Protein AF-A0A2E1HK16-F1 (afdb_monomer)

Radius of gyration: 41.13 Å; Cα contacts (8 Å, |Δi|>4): 509; chains: 1; bounding box: 98×56×124 Å

Foldseek 3Di:
DDDPVDDPVVVVVVVVVVVVVVVVVLVVVCVVVVDNQDDCVSPVVVVVVVVVVVVQVVVVVVLVVLVVLVVLLVVLLVVLVVVLVVLVVVLLVLLVVCLDPPDDQVVSQVVLLVSLVVNVVSQVRSDGPNDGLQEEEQPDDQWDWGFHDWDADPVRDIDTDTDTDGSQQSHQWYHNVPPQIRHQFAHQAQCLLQFWQKFWLDAADQDKDFQPDQFKKKWKWKDWQPDDIFIFIQGQVLLVVLPDPGRIDNDQSSLQSSVVSSCVVSVHPFWHWHQDPRRITMTIGSTDMDMGQMAIDDDPDDGCRNSSRHPDRPRPDDDRPGRDGNSRDRCNPDDSVRSVD

Sequence (341 aa):
MTSIITNTSAMTALQSLQSINNALDTTQARISTGYRVSEAQDNAAYWSIATTMRSDNNALSAVSDSLGIGAATVDAAYTGLNSAKDMLDTIKAKLTTATSDGVDKSKVQSEITALQGQLQTIAESASFSGQNWLSTGSSAALSKEIVSSIARDATGSLTVGSIAVDITNVRLFADDGAGTDTGILNKTIDLTKYSNTSGVAATVETSAVSFAAADDLVTFSVKIGGGAAKTVEITDQTLLDAGLTDTTIRSNADLAAVLTQALKDADITGIDVAIDASDNVVLSSTDTFSLGDAAASGTTGITAASIGLNTTATTTSAASAGAAAVDTIDITSASVTDIKN

Structure (mmCIF, N/CA/C/O backbone):
data_AF-A0A2E1HK16-F1
#
_entry.id   AF-A0A2E1HK16-F1
#
loop_
_atom_site.group_PDB
_atom_site.id
_atom_site.type_symbol
_atom_site.label_atom_id
_atom_site.label_alt_id
_atom_site.label_comp_id
_atom_site.label_asym_id
_atom_site.label_entity_id
_atom_site.label_seq_id
_atom_site.pdbx_PDB_ins_code
_atom_site.Cartn_x
_atom_site.Cartn_y
_atom_site.Cartn_z
_atom_site.occupancy
_atom_site.B_iso_or_equiv
_atom_site.auth_seq_id
_atom_site.auth_comp_id
_atom_site.auth_asym_id
_atom_site.auth_atom_id
_atom_site.pdbx_PDB_model_num
ATOM 1 N N . MET A 1 1 ? -63.477 3.994 72.308 1.00 51.88 1 MET A N 1
ATOM 2 C CA . MET A 1 1 ? -62.593 4.796 73.181 1.00 51.88 1 MET A CA 1
ATOM 3 C C . MET A 1 1 ? -61.928 5.865 72.332 1.00 51.88 1 MET A C 1
ATOM 5 O O . MET A 1 1 ? -61.073 5.539 71.524 1.00 51.88 1 MET A O 1
ATOM 9 N N . THR A 1 2 ? -62.369 7.113 72.457 1.00 58.78 2 THR A N 1
ATOM 10 C CA . THR A 1 2 ? -61.765 8.289 71.816 1.00 58.78 2 THR A CA 1
ATOM 11 C C . THR A 1 2 ? -60.871 8.975 72.845 1.00 58.78 2 THR A C 1
ATOM 13 O O . THR A 1 2 ? -61.375 9.536 73.815 1.00 58.78 2 THR A O 1
ATOM 16 N N . SER A 1 3 ? -59.552 8.873 72.679 1.00 59.88 3 SER A N 1
ATOM 17 C CA . SER A 1 3 ? -58.577 9.583 73.514 1.00 59.88 3 SER A CA 1
ATOM 18 C C . SER A 1 3 ? -58.278 10.945 72.885 1.00 59.88 3 SER A C 1
ATOM 20 O O . SER A 1 3 ? -57.917 11.006 71.715 1.00 59.88 3 SER A O 1
ATOM 22 N N . ILE A 1 4 ? -58.407 12.037 73.647 1.00 66.75 4 ILE A N 1
ATOM 23 C CA . ILE A 1 4 ? -58.025 13.397 73.205 1.00 66.75 4 ILE A CA 1
ATOM 24 C C . ILE A 1 4 ? -56.504 13.516 73.015 1.00 66.75 4 ILE A C 1
ATOM 26 O O . ILE A 1 4 ? -56.030 14.300 72.201 1.00 66.75 4 ILE A O 1
ATOM 30 N N . ILE A 1 5 ? -55.739 12.709 73.751 1.00 74.38 5 ILE A N 1
ATOM 31 C CA . ILE A 1 5 ? -54.275 12.781 73.822 1.00 74.38 5 ILE A CA 1
ATOM 32 C C . ILE A 1 5 ? -53.616 11.990 72.679 1.00 74.38 5 ILE A C 1
ATOM 34 O O . ILE A 1 5 ? -52.466 12.229 72.326 1.00 74.38 5 ILE A O 1
ATOM 38 N N . THR A 1 6 ? -54.339 11.041 72.078 1.00 76.44 6 THR A N 1
ATOM 39 C CA . THR A 1 6 ? -53.814 10.165 71.023 1.00 76.44 6 THR A CA 1
ATOM 40 C C . THR A 1 6 ? -54.833 10.064 69.897 1.00 76.44 6 THR A C 1
ATOM 42 O O . THR A 1 6 ? -55.753 9.247 69.935 1.00 76.44 6 THR A O 1
ATOM 45 N N . ASN A 1 7 ? -54.673 10.922 68.889 1.00 84.25 7 ASN A N 1
ATOM 46 C CA . ASN A 1 7 ? -55.547 10.954 67.723 1.00 84.25 7 ASN A CA 1
ATOM 47 C C . ASN A 1 7 ? -55.087 9.918 66.687 1.00 84.25 7 ASN A C 1
ATOM 49 O O . ASN A 1 7 ? -54.231 10.186 65.844 1.00 84.25 7 ASN A O 1
ATOM 53 N N . THR A 1 8 ? -55.657 8.719 66.763 1.00 84.69 8 THR A N 1
ATOM 54 C CA . THR A 1 8 ? -55.327 7.597 65.876 1.00 84.69 8 THR A CA 1
ATOM 55 C C . THR A 1 8 ? -55.620 7.899 64.408 1.00 84.69 8 THR A C 1
ATOM 57 O O . THR A 1 8 ? -54.789 7.588 63.561 1.00 84.69 8 THR A O 1
ATOM 60 N N . SER A 1 9 ? -56.726 8.584 64.104 1.00 85.56 9 SER A N 1
ATOM 61 C CA . SER A 1 9 ? -57.078 8.985 62.735 1.00 85.56 9 SER A CA 1
ATOM 62 C C . SER A 1 9 ? -56.045 9.938 62.126 1.00 85.56 9 SER A C 1
ATOM 64 O O . SER A 1 9 ? -55.660 9.779 60.969 1.00 85.56 9 SER A O 1
ATOM 66 N N . ALA A 1 10 ? -55.554 10.902 62.912 1.00 86.00 10 ALA A N 1
ATOM 67 C CA . ALA A 1 10 ? -54.505 11.822 62.475 1.00 86.00 10 ALA A CA 1
ATOM 68 C C . ALA A 1 10 ? -53.150 11.119 62.287 1.00 86.00 10 ALA A C 1
ATOM 70 O O . ALA A 1 10 ? -52.437 11.425 61.334 1.00 86.00 10 ALA A O 1
ATOM 71 N N . MET A 1 11 ? -52.807 10.144 63.136 1.00 89.62 11 MET A N 1
ATOM 72 C CA . MET A 1 11 ? -51.587 9.342 62.964 1.00 89.62 11 MET A CA 1
ATOM 73 C C . MET A 1 11 ? -51.637 8.480 61.695 1.00 89.62 11 MET A C 1
ATOM 75 O O . MET A 1 11 ? -50.655 8.425 60.959 1.00 89.62 11 MET A O 1
ATOM 79 N N . THR A 1 12 ? -52.781 7.863 61.382 1.00 90.31 12 THR A N 1
ATOM 80 C CA . THR A 1 12 ? -52.961 7.098 60.135 1.00 90.31 12 THR A CA 1
ATOM 81 C C . THR A 1 12 ? -52.878 7.992 58.895 1.00 90.31 12 THR A C 1
ATOM 83 O O . THR A 1 12 ? -52.263 7.613 57.894 1.00 90.31 12 THR A O 1
ATOM 86 N N . ALA A 1 13 ? -53.449 9.198 58.958 1.00 90.56 13 ALA A N 1
ATOM 87 C CA . ALA A 1 13 ? -53.327 10.185 57.888 1.00 90.56 13 ALA A CA 1
ATOM 88 C C . ALA A 1 13 ? -51.870 10.643 57.698 1.00 90.56 13 ALA A C 1
ATOM 90 O O . ALA A 1 13 ? -51.400 10.720 56.565 1.00 90.56 13 ALA A O 1
ATOM 91 N N . LEU A 1 14 ? -51.131 10.875 58.790 1.00 92.56 14 LEU A N 1
ATOM 92 C CA . LEU A 1 14 ? -49.710 11.230 58.743 1.00 92.56 14 LEU A CA 1
ATOM 93 C C . LEU A 1 14 ? -48.859 10.105 58.140 1.00 92.56 14 LEU A C 1
ATOM 95 O O . LEU A 1 14 ? -48.014 10.377 57.293 1.00 92.56 14 LEU A O 1
ATOM 99 N N . GLN A 1 15 ? -49.113 8.849 58.512 1.00 93.38 15 GLN A N 1
ATOM 100 C CA . GLN A 1 15 ? -48.411 7.693 57.948 1.00 93.38 15 GLN A CA 1
ATOM 101 C C . GLN A 1 15 ? -48.690 7.534 56.443 1.00 93.38 15 GLN A C 1
ATOM 103 O O . GLN A 1 15 ? -47.776 7.255 55.667 1.00 93.38 15 GLN A O 1
ATOM 108 N N . SER A 1 16 ? -49.930 7.788 56.011 1.00 94.00 16 SER A N 1
ATOM 109 C CA . SER A 1 16 ? -50.292 7.808 54.586 1.00 94.00 16 SER A CA 1
ATOM 110 C C . SER A 1 16 ? -49.590 8.946 53.841 1.00 94.00 16 SER A C 1
ATOM 112 O O . SER A 1 16 ? -49.042 8.730 52.762 1.00 94.00 16 SER A O 1
ATOM 114 N N . LEU A 1 17 ? -49.538 10.147 54.427 1.00 94.44 17 LEU A N 1
ATOM 115 C CA . LEU A 1 17 ? -48.845 11.298 53.848 1.00 94.44 17 LEU A CA 1
ATOM 116 C C . LEU A 1 17 ? -47.333 11.057 53.733 1.00 94.44 17 LEU A C 1
ATOM 118 O O . LEU A 1 17 ? -46.743 11.374 52.703 1.00 94.44 17 LEU A O 1
ATOM 122 N N . GLN A 1 18 ? -46.703 10.469 54.751 1.00 95.81 18 GLN A N 1
ATOM 123 C CA . GLN A 1 18 ? -45.292 10.070 54.704 1.00 95.81 18 GLN A CA 1
ATOM 124 C C . GLN A 1 18 ? -45.043 9.038 53.595 1.00 95.81 18 GLN A C 1
ATOM 126 O O . GLN A 1 18 ? -44.096 9.185 52.827 1.00 95.81 18 GLN A O 1
ATOM 131 N N . SER A 1 19 ? -45.928 8.046 53.440 1.00 95.50 19 SER A N 1
ATOM 132 C CA . SER A 1 19 ? -45.838 7.067 52.349 1.00 95.50 19 SER A CA 1
ATOM 133 C C . SER A 1 19 ? -45.961 7.709 50.963 1.00 95.50 19 SER A C 1
ATOM 135 O O . SER A 1 19 ? -45.238 7.317 50.049 1.00 95.50 19 SER A O 1
ATOM 137 N N . ILE A 1 20 ? -46.861 8.683 50.791 1.00 95.88 20 ILE A N 1
ATOM 138 C CA . ILE A 1 20 ? -47.037 9.400 49.518 1.00 95.88 20 ILE A CA 1
ATOM 139 C C . ILE A 1 20 ? -45.802 10.245 49.202 1.00 95.88 20 ILE A C 1
ATOM 141 O O . ILE A 1 20 ? -45.334 10.209 48.068 1.00 95.88 20 ILE A O 1
ATOM 145 N N . ASN A 1 21 ? -45.250 10.962 50.187 1.00 96.12 21 ASN A N 1
ATOM 146 C CA . ASN A 1 21 ? -44.031 11.752 49.989 1.00 96.12 21 ASN A CA 1
ATOM 147 C C . ASN A 1 21 ? -42.843 10.863 49.599 1.00 96.12 21 ASN A C 1
ATOM 149 O O . ASN A 1 21 ? -42.192 11.144 48.602 1.00 96.12 21 ASN A O 1
ATOM 153 N N . ASN A 1 22 ? -42.639 9.729 50.278 1.00 93.81 22 ASN A N 1
ATOM 154 C CA . ASN A 1 22 ? -41.576 8.782 49.919 1.00 93.81 22 ASN A CA 1
ATOM 155 C C . ASN A 1 22 ? -41.728 8.243 48.481 1.00 93.81 22 ASN A C 1
ATOM 157 O O . ASN A 1 22 ? -40.748 8.110 47.743 1.00 93.81 22 ASN A O 1
ATOM 161 N N . ALA A 1 23 ? -42.960 7.936 48.057 1.00 93.31 23 ALA A N 1
ATOM 162 C CA . ALA A 1 23 ? -43.233 7.501 46.688 1.00 93.31 23 ALA A CA 1
ATOM 163 C C . ALA A 1 23 ? -42.977 8.625 45.669 1.00 93.31 23 ALA A C 1
ATOM 165 O O . ALA A 1 23 ? -42.420 8.375 44.597 1.00 93.31 23 ALA A O 1
ATOM 166 N N . LEU A 1 24 ? -43.351 9.861 46.001 1.00 95.38 24 LEU A N 1
ATOM 167 C CA . LEU A 1 24 ? -43.137 11.039 45.166 1.00 95.38 24 LEU A CA 1
ATOM 168 C C . LEU A 1 24 ? -41.644 11.347 45.000 1.00 95.38 24 LEU A C 1
ATOM 170 O O . LEU A 1 24 ? -41.208 11.507 43.860 1.00 95.38 24 LEU A O 1
ATOM 174 N N . ASP A 1 25 ? -40.858 11.314 46.076 1.00 93.50 25 ASP A N 1
ATOM 175 C CA . ASP A 1 25 ? -39.399 11.495 46.040 1.00 93.50 25 ASP A CA 1
ATOM 176 C C . ASP A 1 25 ? -38.725 10.430 45.169 1.00 93.50 25 ASP A C 1
ATOM 178 O O . ASP A 1 25 ? -37.920 10.750 44.296 1.00 93.50 25 ASP A O 1
ATOM 182 N N . THR A 1 26 ? -39.127 9.163 45.315 1.00 90.44 26 THR A N 1
ATOM 183 C CA . THR A 1 26 ? -38.624 8.068 44.465 1.00 90.44 26 THR A CA 1
ATOM 184 C C . THR A 1 26 ? -38.949 8.317 42.991 1.00 90.44 26 THR A C 1
ATOM 186 O O . THR A 1 26 ? -38.123 8.094 42.105 1.00 90.44 26 THR A O 1
ATOM 189 N N . THR A 1 27 ? -40.164 8.784 42.697 1.00 93.38 27 THR A N 1
ATOM 190 C CA . THR A 1 27 ? -40.596 9.048 41.319 1.00 93.38 27 THR A CA 1
ATOM 191 C C . THR A 1 27 ? -39.830 10.230 40.726 1.00 93.38 27 THR A C 1
ATOM 193 O O . THR A 1 27 ? -39.368 10.145 39.589 1.00 93.38 27 THR A O 1
ATOM 196 N N . GLN A 1 28 ? -39.618 11.297 41.500 1.00 93.81 28 GLN A N 1
ATOM 197 C CA . GLN A 1 28 ? -38.792 12.433 41.090 1.00 93.81 28 GLN A CA 1
ATOM 198 C C . GLN A 1 28 ? -37.335 12.032 40.860 1.00 93.81 28 GLN A C 1
ATOM 200 O O . GLN A 1 28 ? -36.762 12.419 39.844 1.00 93.81 28 GLN A O 1
ATOM 205 N N . ALA A 1 29 ? -36.748 11.209 41.732 1.00 91.81 29 ALA A N 1
ATOM 206 C CA . ALA A 1 29 ? -35.385 10.709 41.566 1.00 91.81 29 ALA A CA 1
ATOM 207 C C . ALA A 1 29 ? -35.231 9.903 40.265 1.00 91.81 29 ALA A C 1
ATOM 209 O O . ALA A 1 29 ? -34.271 10.099 39.517 1.00 91.81 29 ALA A O 1
ATOM 210 N N . ARG A 1 30 ? -36.211 9.055 39.929 1.00 92.56 30 ARG A N 1
ATOM 211 C CA . ARG A 1 30 ? -36.233 8.310 38.657 1.00 92.56 30 ARG A CA 1
ATOM 212 C C . ARG A 1 30 ? -36.402 9.214 37.438 1.00 92.56 30 ARG A C 1
ATOM 214 O O . ARG A 1 30 ? -35.784 8.950 36.414 1.00 92.56 30 ARG A O 1
ATOM 221 N N . ILE A 1 31 ? -37.215 10.268 37.531 1.00 94.62 31 ILE A N 1
ATOM 222 C CA . ILE A 1 31 ? -37.377 11.250 36.445 1.00 94.62 31 ILE A CA 1
ATOM 223 C C . ILE A 1 31 ? -36.082 12.046 36.242 1.00 94.62 31 ILE A C 1
ATOM 225 O O . ILE A 1 31 ? -35.660 12.238 35.108 1.00 94.62 31 ILE A O 1
ATOM 229 N N . SER A 1 32 ? -35.439 12.469 37.332 1.00 95.00 32 SER A N 1
ATOM 230 C CA . SER A 1 32 ? -34.205 13.261 37.303 1.00 95.00 32 SER A CA 1
ATOM 231 C C . SER A 1 32 ? -33.021 12.471 36.739 1.00 95.00 32 SER A C 1
ATOM 233 O O . SER A 1 32 ? -32.282 12.962 35.891 1.00 95.00 32 SER A O 1
ATOM 235 N N . THR A 1 33 ? -32.861 11.218 37.171 1.00 90.81 33 THR A N 1
ATOM 236 C CA . THR A 1 33 ? -31.755 10.347 36.732 1.00 90.81 33 THR A CA 1
ATOM 237 C C . THR A 1 33 ? -32.040 9.627 35.415 1.00 90.81 33 THR A C 1
ATOM 239 O O . THR A 1 33 ? -31.118 9.164 34.747 1.00 90.81 33 THR A O 1
ATOM 242 N N . GLY A 1 34 ? -33.315 9.472 35.054 1.00 92.56 34 GLY A N 1
ATOM 243 C CA . GLY A 1 34 ? -33.754 8.612 33.957 1.00 92.56 34 GLY A CA 1
ATOM 244 C C . GLY A 1 34 ? -33.599 7.110 34.238 1.00 92.56 34 GLY A C 1
ATOM 245 O O . GLY A 1 34 ? -33.865 6.300 33.348 1.00 92.56 34 GLY A O 1
ATOM 246 N N . TYR A 1 35 ? -33.179 6.701 35.443 1.00 89.94 35 TYR A N 1
ATOM 247 C CA . TYR A 1 35 ? -32.975 5.294 35.796 1.00 89.94 35 TYR A CA 1
ATOM 248 C C . TYR A 1 35 ? -34.066 4.787 36.727 1.00 89.94 35 TYR A C 1
ATOM 250 O O . TYR A 1 35 ? -34.404 5.406 37.728 1.00 89.94 35 TYR A O 1
ATOM 258 N N . ARG A 1 36 ? -34.586 3.591 36.435 1.00 88.69 36 ARG A N 1
ATOM 259 C CA . ARG A 1 36 ? -35.526 2.892 37.325 1.00 88.69 36 ARG A CA 1
ATOM 260 C C . ARG A 1 36 ? -34.856 2.398 38.619 1.00 88.69 36 ARG A C 1
ATOM 262 O O . ARG A 1 36 ? -35.531 2.317 39.643 1.00 88.69 36 ARG A O 1
ATOM 269 N N . VAL A 1 37 ? -33.567 2.059 38.546 1.00 88.25 37 VA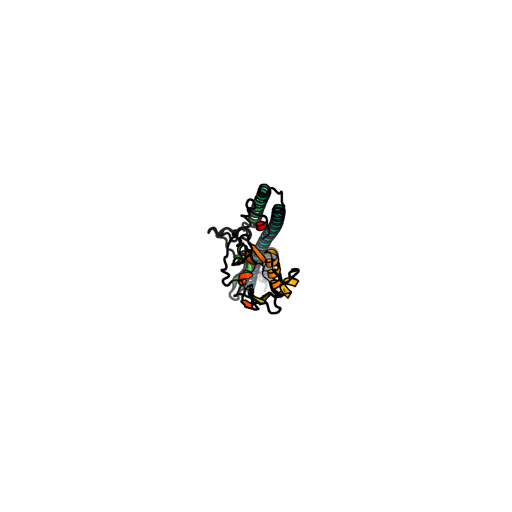L A N 1
ATOM 270 C CA . VAL A 1 37 ? -32.693 1.629 39.651 1.00 88.25 37 VAL A CA 1
ATOM 271 C C . VAL A 1 37 ? -31.438 2.492 39.558 1.00 88.25 37 VAL A C 1
ATOM 273 O O . VAL A 1 37 ? -30.648 2.297 38.634 1.00 88.25 37 VAL A O 1
ATOM 276 N N . SER A 1 38 ? -31.300 3.482 40.439 1.00 86.31 38 SER A N 1
ATOM 277 C CA . SER A 1 38 ? -30.185 4.441 40.383 1.00 86.31 38 SER A CA 1
ATOM 278 C C . SER A 1 38 ? -29.055 4.039 41.325 1.00 86.31 38 SER A C 1
ATOM 280 O O . SER A 1 38 ? -27.880 4.199 40.993 1.00 86.31 38 SER A O 1
ATOM 282 N N . GLU A 1 39 ? -29.403 3.467 42.477 1.00 88.44 39 GLU A N 1
ATOM 283 C CA . GLU A 1 39 ? -28.451 3.107 43.525 1.00 88.44 39 GLU A CA 1
ATOM 284 C C . GLU A 1 39 ? -28.435 1.599 43.789 1.00 88.44 39 GLU A C 1
ATOM 286 O O . GLU A 1 39 ? -29.418 0.887 43.572 1.00 88.44 39 GLU A O 1
ATOM 291 N N . ALA A 1 40 ? -27.314 1.099 44.318 1.00 89.69 40 ALA A N 1
ATOM 292 C CA . ALA A 1 40 ? -27.184 -0.307 44.703 1.00 89.69 40 ALA A CA 1
ATOM 293 C C . ALA A 1 40 ? -28.169 -0.707 45.819 1.00 89.69 40 ALA A C 1
ATOM 295 O O . ALA A 1 40 ? -28.518 -1.882 45.937 1.00 89.69 40 ALA A O 1
ATOM 296 N N . GLN A 1 41 ? -28.631 0.265 46.614 1.00 89.19 41 GLN A N 1
ATOM 297 C CA . GLN A 1 41 ? -29.606 0.059 47.686 1.00 89.19 41 GLN A CA 1
ATOM 298 C C . GLN A 1 41 ? -31.008 -0.273 47.147 1.00 89.19 41 GLN A C 1
ATOM 300 O O . GLN A 1 41 ? -31.724 -1.050 47.773 1.00 89.19 41 GLN A O 1
ATOM 305 N N . ASP A 1 42 ? -31.374 0.248 45.969 1.00 86.56 42 ASP A N 1
ATOM 306 C CA . ASP A 1 42 ? -32.682 0.008 45.343 1.00 86.56 42 ASP A CA 1
ATOM 307 C C . ASP A 1 42 ? -32.820 -1.443 44.867 1.00 86.56 42 ASP A C 1
ATOM 309 O O . ASP A 1 42 ? -33.858 -2.086 45.038 1.00 86.56 42 ASP A O 1
ATOM 313 N N . ASN A 1 43 ? -31.771 -1.952 44.210 1.00 88.44 43 ASN A N 1
ATOM 314 C CA . ASN A 1 43 ? -31.665 -3.337 43.769 1.00 88.44 43 ASN A CA 1
ATOM 315 C C . ASN A 1 43 ? -30.221 -3.664 43.364 1.00 88.44 43 ASN A C 1
ATOM 317 O O . ASN A 1 43 ? -29.818 -3.410 42.227 1.00 88.44 43 ASN A O 1
ATOM 321 N N . ALA A 1 44 ? -29.458 -4.278 44.268 1.00 91.31 44 ALA A N 1
ATOM 322 C CA . ALA A 1 44 ? -28.038 -4.552 44.051 1.00 91.31 44 ALA A CA 1
ATOM 323 C C . ALA A 1 44 ? -27.757 -5.398 42.793 1.00 91.31 44 ALA A C 1
ATOM 325 O O . ALA A 1 44 ? -26.802 -5.124 42.069 1.00 91.31 44 ALA A O 1
ATOM 326 N N . ALA A 1 45 ? -28.606 -6.389 42.493 1.00 91.81 45 ALA A N 1
ATOM 327 C CA . ALA A 1 45 ? -28.413 -7.272 41.343 1.00 91.81 45 ALA A CA 1
ATOM 328 C C . ALA A 1 45 ? -28.614 -6.531 40.010 1.00 91.81 45 ALA A C 1
ATOM 330 O O . ALA A 1 45 ? -27.742 -6.564 39.142 1.00 91.81 45 ALA A O 1
ATOM 331 N N . TYR A 1 46 ? -29.732 -5.813 39.857 1.00 91.75 46 TYR A N 1
ATOM 332 C CA . TYR A 1 46 ? -29.996 -5.044 38.635 1.00 91.75 46 TYR A CA 1
ATOM 333 C C . TYR A 1 46 ? -29.044 -3.861 38.481 1.00 91.75 46 TYR A C 1
ATOM 335 O O . TYR A 1 46 ? -28.620 -3.574 37.364 1.00 91.75 46 TYR A O 1
ATOM 343 N N . TRP A 1 47 ? -28.687 -3.198 39.582 1.00 93.38 47 TRP A N 1
ATOM 344 C CA . TRP A 1 47 ? -27.717 -2.109 39.560 1.00 93.38 47 TRP A CA 1
ATOM 345 C C . TRP A 1 47 ? -26.337 -2.598 39.106 1.00 93.38 47 TRP A C 1
ATOM 347 O O . TRP A 1 47 ? -25.714 -1.957 38.260 1.00 93.38 47 TRP A O 1
ATOM 357 N N . SER A 1 48 ? -25.885 -3.761 39.593 1.00 90.12 48 SER A N 1
ATOM 358 C CA . SER A 1 48 ? -24.607 -4.350 39.183 1.00 90.12 48 SER A CA 1
ATOM 359 C C . SER A 1 48 ? -24.603 -4.717 37.698 1.00 90.12 48 SER A C 1
ATOM 361 O O . SER A 1 48 ? -23.683 -4.310 36.994 1.00 90.12 48 SER A O 1
ATOM 363 N N . ILE A 1 49 ? -25.644 -5.395 37.197 1.00 88.31 49 ILE A N 1
ATOM 364 C CA . ILE A 1 49 ? -25.749 -5.753 35.770 1.00 88.31 49 ILE A CA 1
ATOM 365 C C . ILE A 1 49 ? -25.801 -4.492 34.896 1.00 88.31 49 ILE A C 1
ATOM 367 O O . ILE A 1 49 ? -25.078 -4.398 33.906 1.00 88.31 49 ILE A O 1
ATOM 371 N N . ALA A 1 50 ? -26.616 -3.499 35.266 1.00 91.06 50 ALA A N 1
ATOM 372 C CA . ALA A 1 50 ? -26.746 -2.255 34.508 1.00 91.06 50 ALA A CA 1
ATOM 373 C C . ALA A 1 50 ? -25.445 -1.437 34.495 1.00 91.06 50 ALA A C 1
ATOM 375 O O . ALA A 1 50 ? -25.095 -0.857 33.467 1.00 91.06 50 ALA A O 1
ATOM 376 N N . THR A 1 51 ? -24.712 -1.412 35.611 1.00 90.31 51 THR A N 1
ATOM 377 C CA . THR A 1 51 ? -23.404 -0.749 35.702 1.00 90.31 51 THR A CA 1
ATOM 378 C C . THR A 1 51 ? -22.379 -1.442 34.809 1.00 90.31 51 THR A C 1
ATOM 380 O O . THR A 1 51 ? -21.687 -0.762 34.051 1.00 90.31 51 THR A O 1
ATOM 383 N N . THR A 1 52 ? -22.329 -2.779 34.812 1.00 89.75 52 THR A N 1
ATOM 384 C CA . THR A 1 52 ? -21.468 -3.545 33.897 1.00 89.75 52 THR A CA 1
ATOM 385 C C . THR A 1 52 ? -21.835 -3.281 32.438 1.00 89.75 52 THR A C 1
ATOM 387 O O . THR A 1 52 ? -20.955 -2.935 31.660 1.00 89.75 52 THR A O 1
ATOM 390 N N . MET A 1 53 ? -23.121 -3.319 32.075 1.00 90.25 53 MET A N 1
ATOM 391 C CA . MET A 1 53 ? -23.568 -3.011 30.709 1.00 90.25 53 MET A CA 1
ATOM 392 C C . MET A 1 53 ? -23.215 -1.584 30.272 1.00 90.25 53 MET A C 1
ATOM 394 O O . MET A 1 53 ? -22.847 -1.365 29.121 1.00 90.25 53 MET A O 1
ATOM 398 N N . ARG A 1 54 ? -23.318 -0.597 31.170 1.00 90.88 54 ARG A N 1
ATOM 399 C CA . ARG A 1 54 ? -22.926 0.789 30.876 1.00 90.88 54 ARG A CA 1
ATOM 400 C C . ARG A 1 54 ? -21.411 0.914 30.697 1.00 90.88 54 ARG A C 1
ATOM 402 O O . ARG A 1 54 ? -20.972 1.615 29.790 1.00 90.88 54 ARG A O 1
ATOM 409 N N . SER A 1 55 ? -20.626 0.206 31.508 1.00 90.56 55 SER A N 1
ATOM 410 C CA . SER A 1 55 ? -19.175 0.110 31.323 1.00 90.56 55 SER A CA 1
ATOM 411 C C . SER A 1 55 ? -18.817 -0.541 29.985 1.00 90.56 55 SER A C 1
ATOM 413 O O . SER A 1 55 ? -17.933 -0.042 29.296 1.00 90.56 55 SER A O 1
ATOM 415 N N . ASP A 1 56 ? -19.510 -1.616 29.605 1.00 90.06 56 ASP A N 1
ATOM 416 C CA . ASP A 1 56 ? -19.303 -2.310 28.329 1.00 90.06 56 ASP A CA 1
ATOM 417 C C . ASP A 1 56 ? -19.659 -1.411 27.145 1.00 90.06 56 ASP A C 1
ATOM 419 O O . ASP A 1 56 ? -18.925 -1.362 26.165 1.00 90.06 56 ASP A O 1
ATOM 423 N N . ASN A 1 57 ? -20.740 -0.635 27.248 1.00 91.31 57 ASN A N 1
ATOM 424 C CA . ASN A 1 57 ? -21.124 0.318 26.210 1.00 91.31 57 ASN A CA 1
ATOM 425 C C . ASN A 1 57 ? -20.059 1.409 26.006 1.00 91.31 57 ASN A C 1
ATOM 427 O O . ASN A 1 57 ? -19.664 1.671 24.872 1.00 91.31 57 ASN A O 1
ATOM 431 N N . ASN A 1 58 ? -19.531 1.981 27.093 1.00 91.50 58 ASN A N 1
ATOM 432 C CA . ASN A 1 58 ? -18.444 2.960 27.016 1.00 91.50 58 ASN A CA 1
ATOM 433 C C . ASN A 1 58 ? -17.181 2.353 26.387 1.00 91.50 58 ASN A C 1
ATOM 435 O O . ASN A 1 58 ? -16.529 2.991 25.562 1.00 91.50 58 ASN A O 1
ATOM 439 N N . ALA A 1 59 ? -16.854 1.112 26.752 1.00 91.00 59 ALA A N 1
ATOM 440 C CA . ALA A 1 59 ? -15.720 0.394 26.189 1.00 91.00 59 ALA A CA 1
ATOM 441 C C . ALA A 1 59 ? -15.906 0.136 24.681 1.00 91.00 59 ALA A C 1
ATOM 443 O O . ALA A 1 59 ? -14.994 0.394 23.901 1.00 91.00 59 ALA A O 1
ATOM 444 N N . LEU A 1 60 ? -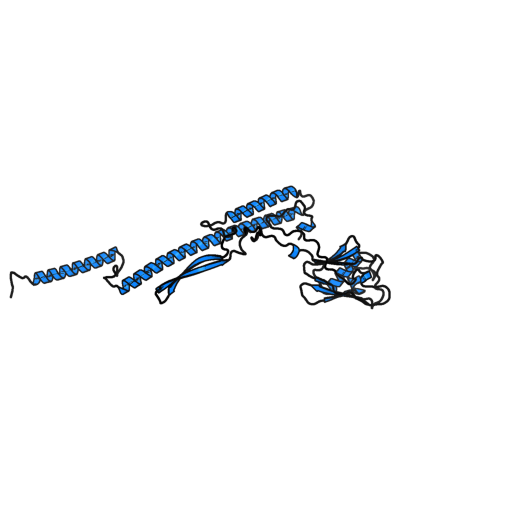17.098 -0.287 24.248 1.00 91.38 60 LEU A N 1
ATOM 445 C CA . LEU A 1 60 ? -17.431 -0.468 22.831 1.00 91.38 60 LEU A CA 1
ATOM 446 C C . LEU A 1 60 ? -17.411 0.849 22.045 1.00 91.38 60 LEU A C 1
ATOM 448 O O . LEU A 1 60 ? -16.990 0.849 20.891 1.00 91.38 60 LEU A O 1
ATOM 452 N N . SER A 1 61 ? -17.809 1.970 22.654 1.00 92.94 61 SER A N 1
ATOM 453 C CA . SER A 1 61 ? -17.673 3.291 22.028 1.00 92.94 61 SER A CA 1
ATOM 454 C C . SER A 1 61 ? -16.205 3.622 21.758 1.00 92.94 61 SER A C 1
ATOM 456 O O . SER A 1 61 ? -15.868 4.025 20.652 1.00 92.94 61 SER A O 1
ATOM 458 N N . ALA A 1 62 ? -15.315 3.362 22.722 1.00 91.69 62 ALA A N 1
ATOM 459 C CA . ALA A 1 62 ? -13.878 3.556 22.530 1.00 91.69 62 ALA A CA 1
ATOM 460 C C . ALA A 1 62 ? -13.294 2.622 21.450 1.00 91.69 62 ALA A C 1
ATOM 462 O O . ALA A 1 62 ? -12.422 3.032 20.686 1.00 91.69 62 ALA A O 1
ATOM 463 N N . VAL A 1 63 ? -13.793 1.382 21.340 1.00 92.50 63 VAL A N 1
ATOM 464 C CA . VAL A 1 63 ? -13.434 0.469 20.236 1.00 92.50 63 VAL A CA 1
ATOM 465 C C . VAL A 1 63 ? -13.899 1.029 18.892 1.00 92.50 63 VAL A C 1
ATOM 467 O O . VAL A 1 63 ? -13.134 1.010 17.934 1.00 92.50 63 VAL A O 1
ATOM 470 N N . SER A 1 64 ? -15.121 1.561 18.813 1.00 92.25 64 SER A N 1
ATOM 471 C CA . SER A 1 64 ? -15.643 2.195 17.596 1.00 92.25 64 SER A CA 1
ATOM 472 C C . SER A 1 64 ? -14.786 3.386 17.165 1.00 92.25 64 SER A C 1
ATOM 474 O O . SER A 1 64 ? -14.463 3.511 15.984 1.00 92.25 64 SER A O 1
ATOM 476 N N . ASP A 1 65 ? -14.373 4.229 18.110 1.00 92.19 65 ASP A N 1
ATOM 477 C CA . ASP A 1 65 ? -13.480 5.357 17.831 1.00 92.19 65 ASP A CA 1
ATOM 478 C C . ASP A 1 65 ? -12.107 4.865 17.348 1.00 92.19 65 ASP A C 1
ATOM 480 O O . ASP A 1 65 ? -11.562 5.381 16.370 1.00 92.19 65 ASP A O 1
ATOM 484 N N . SER A 1 66 ? -11.568 3.814 17.975 1.00 91.12 66 SER A N 1
ATOM 485 C CA . SER A 1 66 ? -10.300 3.208 17.561 1.00 91.12 66 SER A CA 1
ATOM 486 C C . SER A 1 66 ? -10.372 2.594 16.160 1.00 91.12 66 SER A C 1
ATOM 488 O O . SER A 1 66 ? -9.424 2.752 15.390 1.00 91.12 66 SER A O 1
ATOM 490 N N . LEU A 1 67 ? -11.482 1.941 15.804 1.00 92.06 67 LEU A N 1
ATOM 491 C CA . LEU A 1 67 ? -11.735 1.439 14.451 1.00 92.06 67 LEU A CA 1
ATOM 492 C C . LEU A 1 67 ? -11.848 2.581 13.437 1.00 92.06 67 LEU A C 1
ATOM 494 O O . LEU A 1 67 ? -11.317 2.457 12.337 1.00 92.06 67 LEU A O 1
ATOM 498 N N . GLY A 1 68 ? -12.479 3.700 13.804 1.00 92.00 68 GLY A N 1
ATOM 499 C CA . GLY A 1 68 ? -12.553 4.896 12.960 1.00 92.00 68 GLY A CA 1
ATOM 500 C C . GLY A 1 68 ? -11.175 5.494 12.663 1.00 92.00 68 GLY A C 1
ATOM 501 O O . GLY A 1 68 ? -10.871 5.809 11.513 1.00 92.00 68 GLY A O 1
ATOM 502 N N . ILE A 1 69 ? -10.305 5.579 13.674 1.00 90.75 69 ILE A N 1
ATOM 503 C CA . ILE A 1 69 ? -8.903 5.998 13.506 1.00 90.75 69 ILE A CA 1
ATOM 504 C C . ILE A 1 69 ? -8.144 4.999 12.621 1.00 90.75 69 ILE A C 1
ATOM 506 O O . ILE A 1 69 ? -7.390 5.407 11.737 1.00 90.75 69 ILE A O 1
ATOM 510 N N . GLY A 1 70 ? -8.358 3.697 12.829 1.00 90.12 70 GLY A N 1
ATOM 511 C CA . GLY A 1 70 ? -7.770 2.641 12.007 1.00 90.12 70 GLY A CA 1
ATOM 512 C C . GLY A 1 70 ? -8.164 2.760 10.534 1.00 90.12 70 GLY A C 1
ATOM 513 O O . GLY A 1 70 ? -7.290 2.773 9.671 1.00 90.12 70 GLY A O 1
ATOM 514 N N . ALA A 1 71 ? -9.458 2.930 10.252 1.00 91.06 71 ALA A N 1
ATOM 515 C CA . ALA A 1 71 ? -9.981 3.123 8.901 1.00 91.06 71 ALA A CA 1
ATOM 516 C C . ALA A 1 71 ? -9.385 4.368 8.228 1.00 91.06 71 ALA A C 1
ATOM 518 O O . ALA A 1 71 ? -8.857 4.271 7.126 1.00 91.06 71 ALA A O 1
ATOM 519 N N . ALA A 1 72 ? -9.359 5.509 8.921 1.00 92.50 72 ALA A N 1
ATOM 520 C CA . ALA A 1 72 ? -8.775 6.737 8.383 1.00 92.50 72 ALA A CA 1
ATOM 521 C C . ALA A 1 72 ? -7.263 6.615 8.106 1.00 92.50 72 ALA A C 1
ATOM 523 O O . ALA A 1 72 ? -6.757 7.189 7.142 1.00 92.50 72 ALA A O 1
ATOM 524 N N . THR A 1 73 ? -6.540 5.834 8.915 1.00 90.69 73 THR A N 1
ATOM 525 C CA . THR A 1 73 ? -5.114 5.554 8.682 1.00 90.69 73 THR A CA 1
ATOM 526 C C . THR A 1 73 ? -4.910 4.697 7.430 1.00 90.69 73 THR A C 1
ATOM 528 O O . THR A 1 73 ? -4.023 4.983 6.624 1.00 90.69 73 THR A O 1
ATOM 531 N N . VAL A 1 74 ? -5.756 3.679 7.229 1.00 90.75 74 VAL A N 1
ATOM 532 C CA . VAL A 1 74 ? -5.755 2.849 6.012 1.00 90.75 74 VAL A CA 1
ATOM 533 C C . VAL A 1 74 ? -6.086 3.696 4.781 1.00 90.75 74 VAL A C 1
ATOM 535 O O . VAL A 1 74 ? -5.395 3.584 3.772 1.00 90.75 74 VAL A O 1
ATOM 538 N N . ASP A 1 75 ? -7.084 4.576 4.863 1.00 92.56 75 ASP A N 1
ATOM 539 C CA . ASP A 1 75 ? -7.489 5.445 3.751 1.00 92.56 75 ASP A CA 1
ATOM 540 C C . ASP A 1 75 ? -6.387 6.440 3.358 1.00 92.56 75 ASP A C 1
ATOM 542 O O . ASP A 1 75 ? -6.148 6.676 2.167 1.00 92.56 75 ASP A O 1
ATOM 546 N N . ALA A 1 76 ? -5.668 6.995 4.340 1.00 91.75 76 ALA A N 1
ATOM 547 C CA . ALA A 1 76 ? -4.507 7.848 4.092 1.00 91.75 76 ALA A CA 1
ATOM 548 C C . ALA A 1 76 ? -3.395 7.080 3.360 1.00 91.75 76 ALA A C 1
ATOM 550 O O . ALA A 1 76 ? -2.861 7.567 2.359 1.00 91.75 76 ALA A O 1
ATOM 551 N N . ALA A 1 77 ? -3.095 5.855 3.802 1.00 90.00 77 ALA A N 1
ATOM 552 C CA . ALA A 1 77 ? -2.129 4.985 3.136 1.00 90.00 77 ALA A CA 1
ATOM 553 C C . ALA A 1 77 ? -2.582 4.613 1.712 1.00 90.00 77 ALA A C 1
ATOM 555 O O . ALA A 1 77 ? -1.796 4.692 0.771 1.00 90.00 77 ALA A O 1
ATOM 556 N N . TYR A 1 78 ? -3.857 4.277 1.515 1.00 91.81 78 TYR A N 1
ATOM 557 C CA . TYR A 1 78 ? -4.411 3.949 0.199 1.00 91.81 78 TYR A CA 1
ATOM 558 C C . TYR A 1 78 ? -4.323 5.130 -0.779 1.00 91.81 78 TYR A C 1
ATOM 560 O O . TYR A 1 78 ? -3.890 4.974 -1.921 1.00 91.81 78 TYR A O 1
ATOM 568 N N . THR A 1 79 ? -4.668 6.333 -0.320 1.00 92.62 79 THR A N 1
ATOM 569 C CA . THR A 1 79 ? -4.582 7.560 -1.129 1.00 92.62 79 THR A CA 1
ATOM 570 C C . THR A 1 79 ? -3.133 7.888 -1.502 1.00 92.62 79 THR A C 1
ATOM 572 O O . THR A 1 79 ? -2.850 8.251 -2.651 1.00 92.62 79 THR A O 1
ATOM 575 N N . GLY A 1 80 ? -2.202 7.715 -0.557 1.00 90.94 80 GLY A N 1
ATOM 576 C CA . GLY A 1 80 ? -0.768 7.879 -0.800 1.00 90.94 80 GLY A CA 1
ATOM 577 C C . GLY A 1 80 ? -0.231 6.883 -1.830 1.00 90.94 80 GLY A C 1
ATOM 578 O O . GLY A 1 80 ? 0.487 7.282 -2.744 1.00 90.94 80 GLY A O 1
ATOM 579 N N . LEU A 1 81 ? -0.647 5.613 -1.758 1.00 91.12 81 LEU A N 1
ATOM 580 C CA . LEU A 1 81 ? -0.290 4.584 -2.743 1.00 91.12 81 LEU A CA 1
ATOM 581 C C . LEU A 1 81 ? -0.816 4.904 -4.140 1.00 91.12 81 LEU A C 1
ATOM 583 O O . LEU A 1 81 ? -0.081 4.754 -5.114 1.00 91.12 81 LEU A O 1
ATOM 587 N N . ASN A 1 82 ? -2.064 5.359 -4.255 1.00 92.19 82 ASN A N 1
ATOM 588 C CA . ASN A 1 82 ? -2.627 5.699 -5.558 1.00 92.19 82 ASN A CA 1
ATOM 589 C C . ASN A 1 82 ? -1.883 6.883 -6.199 1.00 92.19 82 ASN A C 1
ATOM 591 O O . ASN A 1 82 ? -1.533 6.835 -7.374 1.00 92.19 82 ASN A O 1
ATOM 595 N N . SER A 1 83 ? -1.539 7.896 -5.401 1.00 92.00 83 SER A N 1
ATOM 596 C CA . SER A 1 83 ? -0.722 9.028 -5.863 1.00 92.00 83 SER A CA 1
ATOM 597 C C . SER A 1 83 ? 0.692 8.590 -6.265 1.00 92.00 83 SER A C 1
ATOM 599 O O . SER A 1 83 ? 1.217 9.033 -7.285 1.00 92.00 83 SER A O 1
ATOM 601 N N . ALA A 1 84 ? 1.305 7.682 -5.498 1.00 89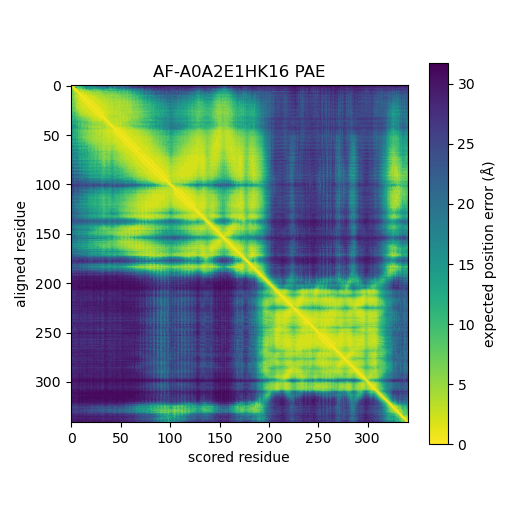.94 84 ALA A N 1
ATOM 602 C CA . ALA A 1 84 ? 2.609 7.113 -5.825 1.00 89.94 84 ALA A CA 1
ATOM 603 C C . ALA A 1 84 ? 2.580 6.321 -7.142 1.00 89.94 84 ALA A C 1
ATOM 605 O O . ALA A 1 84 ? 3.497 6.441 -7.954 1.00 89.94 84 ALA A O 1
ATOM 606 N N . LYS A 1 85 ? 1.507 5.563 -7.396 1.00 90.12 85 LYS A N 1
ATOM 607 C CA . LYS A 1 85 ? 1.298 4.851 -8.662 1.00 90.12 85 LYS A CA 1
ATOM 608 C C . LYS A 1 85 ? 1.259 5.816 -9.852 1.00 90.12 85 LYS A C 1
ATOM 610 O O . LYS A 1 85 ? 1.954 5.583 -10.836 1.00 90.12 85 LYS A O 1
ATOM 615 N N . ASP A 1 86 ? 0.497 6.902 -9.761 1.00 91.69 86 ASP A N 1
ATOM 616 C CA . ASP A 1 86 ? 0.389 7.877 -10.857 1.00 91.69 86 ASP A CA 1
ATOM 617 C C . ASP A 1 86 ? 1.736 8.578 -11.140 1.00 91.69 86 ASP A C 1
ATOM 619 O O . ASP A 1 86 ? 2.088 8.854 -12.294 1.00 91.69 86 ASP A O 1
ATOM 623 N N . MET A 1 87 ? 2.544 8.814 -10.099 1.00 89.81 87 MET A N 1
ATOM 624 C CA . MET A 1 87 ? 3.915 9.316 -10.256 1.00 89.81 87 MET A CA 1
ATOM 625 C C . MET A 1 87 ? 4.841 8.292 -10.916 1.00 89.81 87 MET A C 1
ATOM 627 O O . MET A 1 87 ? 5.607 8.658 -11.808 1.00 89.81 87 MET A O 1
ATOM 631 N N . LEU A 1 88 ? 4.743 7.010 -10.557 1.00 87.94 88 LEU A N 1
ATOM 632 C CA . LEU A 1 88 ? 5.499 5.934 -11.210 1.00 87.94 88 LEU A CA 1
ATOM 633 C C . LEU A 1 88 ? 5.143 5.797 -12.694 1.00 87.94 88 LEU A C 1
ATOM 635 O O . LEU A 1 88 ? 6.042 5.649 -13.521 1.00 87.94 88 LEU A O 1
ATOM 639 N N . ASP A 1 89 ? 3.862 5.907 -13.051 1.00 89.69 89 ASP A N 1
ATOM 640 C CA . ASP A 1 89 ? 3.421 5.898 -14.451 1.00 89.69 89 ASP A CA 1
ATOM 641 C C . ASP A 1 89 ? 4.031 7.079 -15.232 1.00 89.69 89 ASP A C 1
ATOM 643 O O . ASP A 1 89 ? 4.469 6.927 -16.378 1.00 89.69 89 ASP A O 1
ATOM 647 N N . THR A 1 90 ? 4.151 8.244 -14.589 1.00 88.19 90 THR A N 1
ATOM 648 C CA . THR A 1 90 ? 4.813 9.424 -15.166 1.00 88.19 90 THR A CA 1
ATOM 649 C C . THR A 1 90 ? 6.318 9.203 -15.351 1.00 88.19 90 THR A C 1
ATOM 651 O O . THR A 1 90 ? 6.852 9.500 -16.423 1.00 88.19 90 THR A O 1
ATOM 654 N N . ILE A 1 91 ? 7.006 8.637 -14.352 1.00 85.88 91 ILE A N 1
ATOM 655 C CA . ILE A 1 91 ? 8.432 8.276 -14.447 1.00 85.88 91 ILE A CA 1
ATOM 656 C C . ILE A 1 91 ? 8.648 7.273 -15.583 1.00 85.88 91 ILE A C 1
ATOM 658 O O . ILE A 1 91 ? 9.537 7.466 -16.411 1.00 85.88 91 ILE A O 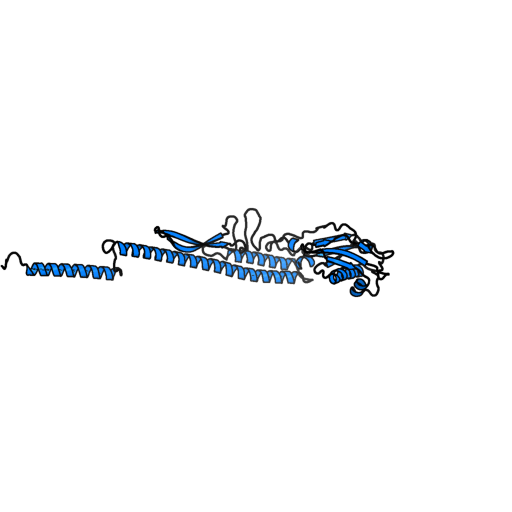1
ATOM 662 N N . LYS A 1 92 ? 7.797 6.249 -15.694 1.00 83.00 92 LYS A N 1
ATOM 663 C CA . LYS A 1 92 ? 7.854 5.257 -16.775 1.00 83.00 92 LYS A CA 1
ATOM 664 C C . LYS A 1 92 ? 7.704 5.899 -18.154 1.00 83.00 92 LYS A C 1
ATOM 666 O O . LYS A 1 92 ? 8.454 5.568 -19.075 1.00 83.00 92 LYS A O 1
ATOM 671 N N . ALA A 1 93 ? 6.768 6.835 -18.308 1.00 84.88 93 ALA A N 1
ATOM 672 C CA . ALA A 1 93 ? 6.611 7.580 -19.554 1.00 84.88 93 ALA A CA 1
ATOM 673 C C . ALA A 1 93 ? 7.876 8.391 -19.888 1.00 84.88 93 ALA A C 1
ATOM 675 O O . ALA A 1 93 ? 8.340 8.354 -21.027 1.00 84.88 93 ALA A O 1
ATOM 676 N N . LYS A 1 94 ? 8.486 9.057 -18.897 1.00 84.19 94 LYS A N 1
ATOM 677 C CA . LYS A 1 94 ? 9.741 9.812 -19.068 1.00 84.19 94 LYS A CA 1
ATOM 678 C C . LYS A 1 94 ? 10.918 8.913 -19.450 1.00 84.19 94 LYS A C 1
ATOM 680 O O . LYS A 1 94 ? 11.636 9.239 -20.395 1.00 84.19 94 LYS A O 1
ATOM 685 N N . LEU A 1 95 ? 11.062 7.759 -18.805 1.00 80.81 95 LEU A N 1
ATOM 686 C CA . LEU A 1 95 ? 12.065 6.748 -19.156 1.00 80.81 95 LEU A CA 1
ATOM 687 C C . LEU A 1 95 ? 11.884 6.248 -20.593 1.00 80.81 95 LEU A C 1
ATOM 689 O O . LEU A 1 95 ? 12.848 6.200 -21.350 1.00 80.81 95 LEU A O 1
ATOM 693 N N . THR A 1 96 ? 10.643 5.993 -21.013 1.00 80.94 96 THR A N 1
ATOM 694 C CA . THR A 1 96 ? 10.334 5.598 -22.399 1.00 80.94 96 THR A CA 1
ATOM 695 C C . THR A 1 96 ? 10.678 6.711 -23.395 1.00 80.94 96 THR A C 1
ATOM 697 O O . THR A 1 96 ? 11.193 6.452 -24.477 1.00 80.94 96 THR A O 1
ATOM 700 N N . THR A 1 97 ? 10.447 7.983 -23.053 1.00 78.69 97 THR A N 1
ATOM 701 C CA . THR A 1 97 ? 10.885 9.085 -23.927 1.00 78.69 97 THR A CA 1
ATOM 702 C C . THR A 1 97 ? 12.408 9.208 -23.991 1.00 78.69 97 THR A C 1
ATOM 704 O O . THR A 1 97 ? 12.938 9.548 -25.046 1.00 78.69 97 THR A O 1
ATOM 707 N N . ALA A 1 98 ? 13.122 8.869 -22.913 1.00 77.19 98 ALA A N 1
ATOM 708 C CA . ALA A 1 98 ? 14.582 8.904 -22.863 1.00 77.19 98 ALA A CA 1
ATOM 709 C C . ALA A 1 98 ? 15.260 7.848 -23.754 1.00 77.19 98 ALA A C 1
ATOM 711 O O . ALA A 1 98 ? 16.437 8.005 -24.080 1.00 77.19 98 ALA A O 1
ATOM 712 N N . THR A 1 99 ? 14.543 6.797 -24.176 1.00 70.38 99 THR A N 1
ATOM 713 C CA . THR A 1 99 ? 15.069 5.797 -25.124 1.00 70.38 99 THR A CA 1
ATOM 714 C C . THR A 1 99 ? 15.040 6.255 -26.577 1.00 70.38 99 THR A C 1
ATOM 716 O O . THR A 1 99 ? 15.549 5.544 -27.438 1.00 70.38 99 THR A O 1
ATOM 719 N N . SER A 1 100 ? 14.404 7.390 -26.879 1.00 74.12 100 SER A N 1
ATOM 720 C CA . SER A 1 100 ? 14.333 7.916 -28.243 1.00 74.12 100 SER A CA 1
ATOM 721 C C . SER A 1 100 ? 15.627 8.643 -28.616 1.00 74.12 100 SER A C 1
ATOM 723 O O . SER A 1 100 ? 16.144 9.449 -27.840 1.00 74.12 100 SER A O 1
ATOM 725 N N . ASP A 1 101 ? 16.134 8.389 -29.823 1.00 68.94 101 ASP A N 1
ATOM 726 C CA . ASP A 1 101 ? 17.340 9.046 -30.330 1.00 68.94 101 ASP A CA 1
ATOM 727 C C . ASP A 1 101 ? 17.154 10.571 -30.430 1.00 68.94 101 ASP A C 1
ATOM 729 O O . ASP A 1 101 ? 16.132 11.068 -30.907 1.00 68.94 101 ASP A O 1
ATOM 733 N N . GLY A 1 102 ? 18.164 11.327 -29.982 1.00 71.50 102 GLY A N 1
ATOM 734 C CA . GLY A 1 102 ? 18.172 12.797 -30.009 1.00 71.50 102 GLY A CA 1
ATOM 735 C C . GLY A 1 102 ? 17.661 13.494 -28.740 1.00 71.50 102 GLY A C 1
ATOM 736 O O . GLY A 1 102 ? 17.627 14.725 -28.706 1.00 71.50 102 GLY A O 1
ATOM 737 N N . VAL A 1 103 ? 17.294 12.749 -27.690 1.00 77.56 103 VAL A N 1
ATOM 738 C CA . VAL A 1 103 ? 16.877 13.308 -26.391 1.00 77.56 103 VAL A CA 1
ATOM 739 C C . VAL A 1 103 ? 18.080 13.571 -25.473 1.00 77.56 103 VAL A C 1
ATOM 741 O O . VAL A 1 103 ? 18.981 12.745 -25.338 1.00 77.56 103 VAL A O 1
ATOM 744 N N . ASP A 1 104 ? 18.080 14.728 -24.802 1.00 81.31 104 ASP A N 1
ATOM 745 C CA . ASP A 1 104 ? 19.073 15.091 -23.784 1.00 81.31 104 ASP A CA 1
ATOM 746 C C . ASP A 1 104 ? 18.786 14.352 -22.465 1.00 81.31 104 ASP A C 1
ATOM 748 O O . ASP A 1 104 ? 17.971 14.783 -21.641 1.00 81.31 104 ASP A O 1
ATOM 752 N N . LYS A 1 105 ? 19.463 13.215 -22.274 1.00 79.44 105 LYS A N 1
ATOM 753 C CA . LYS A 1 105 ? 19.296 12.334 -21.108 1.00 79.44 105 LYS A CA 1
ATOM 754 C C . LYS A 1 105 ? 19.587 13.030 -19.776 1.00 79.44 105 LYS A C 1
ATOM 756 O O . LYS A 1 105 ? 18.979 12.674 -18.774 1.00 79.44 105 LYS A O 1
ATOM 761 N N . SER A 1 106 ? 20.458 14.044 -19.752 1.00 81.69 106 SER A N 1
ATOM 762 C CA . SER A 1 106 ? 20.785 14.772 -18.519 1.00 81.69 106 SER A CA 1
ATOM 763 C C . SER A 1 106 ? 19.593 15.586 -18.009 1.00 81.69 106 SER A C 1
ATOM 765 O O . SER A 1 106 ? 19.301 15.588 -16.813 1.00 81.69 106 SER A O 1
ATOM 767 N N . LYS A 1 107 ? 18.845 16.224 -18.916 1.00 82.12 107 LYS A N 1
ATOM 768 C CA . LYS A 1 107 ? 17.633 16.975 -18.553 1.00 82.12 107 LYS A CA 1
ATOM 769 C C . LYS A 1 107 ? 16.501 16.056 -18.119 1.00 82.12 107 LYS A C 1
ATOM 771 O O . LYS A 1 107 ? 15.839 16.348 -17.129 1.00 82.12 107 LYS A O 1
ATOM 776 N N . VAL A 1 108 ? 16.314 14.934 -18.816 1.00 84.25 108 VAL A N 1
ATOM 777 C CA . VAL A 1 108 ? 15.297 13.945 -18.431 1.00 84.25 108 VAL A CA 1
ATOM 778 C C . VAL A 1 108 ? 15.626 13.321 -17.073 1.00 84.25 108 VAL A C 1
ATOM 780 O O . VAL A 1 108 ? 14.729 13.184 -16.247 1.00 84.25 108 VAL A O 1
ATOM 783 N N . GLN A 1 109 ? 16.902 13.041 -16.785 1.00 82.00 109 GLN A N 1
ATOM 784 C CA . GLN A 1 109 ? 17.327 12.584 -15.461 1.00 82.00 109 GLN A CA 1
ATOM 785 C C . GLN A 1 109 ? 16.991 13.607 -14.368 1.00 82.00 109 GLN A C 1
ATOM 787 O O . GLN A 1 109 ? 16.469 13.229 -13.326 1.00 82.00 109 GLN A O 1
ATOM 792 N N . SER A 1 110 ? 17.227 14.904 -14.601 1.00 85.94 110 SER A N 1
ATOM 793 C CA . SER A 1 110 ? 16.866 15.940 -13.623 1.00 85.94 110 SER A CA 1
ATOM 794 C C . SER A 1 110 ? 15.362 15.973 -13.328 1.00 85.94 110 SER A C 1
ATOM 796 O O . SER A 1 110 ? 14.974 16.239 -12.191 1.00 85.94 110 SER A O 1
ATOM 798 N N . GLU A 1 111 ? 14.514 15.723 -14.329 1.00 85.94 111 GLU A N 1
ATOM 799 C CA . GLU A 1 111 ? 13.066 15.610 -14.131 1.00 85.94 111 GLU A CA 1
ATOM 800 C C . GLU A 1 111 ? 12.699 14.338 -13.355 1.00 85.94 111 GLU A C 1
ATOM 802 O O . GLU A 1 111 ? 11.865 14.398 -12.454 1.00 85.94 111 GLU A O 1
ATOM 807 N N . ILE A 1 112 ? 13.345 13.205 -13.650 1.00 86.12 112 ILE A N 1
ATOM 808 C CA . ILE A 1 112 ? 13.148 11.941 -12.922 1.00 86.12 112 ILE A CA 1
ATOM 809 C C . ILE A 1 112 ? 13.541 12.100 -11.450 1.00 86.12 112 ILE A C 1
ATOM 811 O O . ILE A 1 112 ? 12.760 11.720 -10.583 1.00 86.12 112 ILE A O 1
ATOM 815 N N . THR A 1 113 ? 14.672 12.742 -11.151 1.00 86.50 113 THR A N 1
ATOM 816 C CA . THR A 1 113 ? 15.097 13.026 -9.771 1.00 86.50 113 THR A CA 1
ATOM 817 C C . THR A 1 113 ? 14.110 13.920 -9.027 1.00 86.50 113 THR A C 1
ATOM 819 O O . THR A 1 113 ? 13.818 13.683 -7.855 1.00 86.50 113 THR A O 1
ATOM 822 N N . ALA A 1 114 ? 13.516 14.907 -9.700 1.00 88.56 114 ALA A N 1
ATOM 823 C CA . ALA A 1 114 ? 12.449 15.703 -9.097 1.00 88.56 114 ALA A CA 1
ATOM 824 C C . ALA A 1 114 ? 11.193 14.858 -8.801 1.00 88.56 114 ALA A C 1
ATOM 826 O O . ALA A 1 114 ? 10.599 15.003 -7.731 1.00 88.56 114 ALA A O 1
ATOM 827 N N . LEU A 1 115 ? 10.804 13.958 -9.712 1.00 89.06 115 LEU A N 1
ATOM 828 C CA . LEU A 1 115 ? 9.666 13.047 -9.525 1.00 89.06 115 LEU A CA 1
ATOM 829 C C 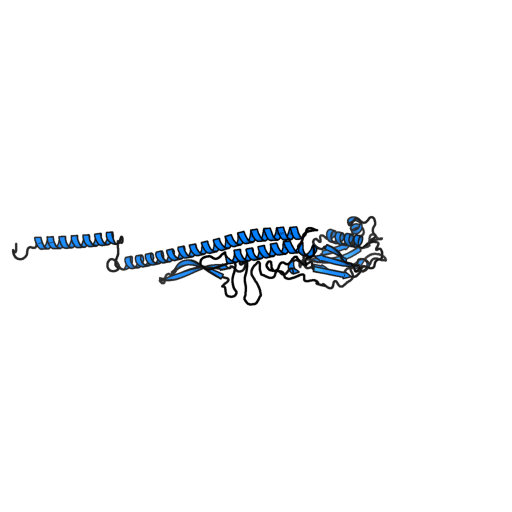. LEU A 1 115 ? 9.917 12.018 -8.407 1.00 89.06 115 LEU A C 1
ATOM 831 O O . LEU A 1 115 ? 9.006 11.736 -7.631 1.00 89.06 115 LEU A O 1
ATOM 835 N N . GLN A 1 116 ? 11.142 11.501 -8.272 1.00 86.19 116 GLN A N 1
ATOM 836 C CA . GLN A 1 116 ? 11.559 10.637 -7.157 1.00 86.19 116 GLN A CA 1
ATOM 837 C C . GLN A 1 116 ? 11.417 11.366 -5.809 1.00 86.19 116 GLN A C 1
ATOM 839 O O . GLN A 1 116 ? 10.795 10.844 -4.884 1.00 86.19 116 GLN A O 1
ATOM 844 N N . GLY A 1 117 ? 11.876 12.621 -5.719 1.00 88.31 117 GLY A N 1
ATOM 845 C CA . GLY A 1 117 ? 11.697 13.442 -4.514 1.00 88.31 117 GLY A CA 1
ATOM 846 C C . GLY A 1 117 ? 10.226 13.744 -4.188 1.00 88.31 117 GLY A C 1
ATOM 847 O O . GLY A 1 117 ? 9.826 13.773 -3.020 1.00 88.31 117 GLY A O 1
ATOM 848 N N . GLN A 1 118 ? 9.378 13.918 -5.208 1.00 89.25 118 GLN A N 1
ATOM 849 C CA . GLN A 1 118 ? 7.928 14.039 -5.014 1.00 89.25 118 GLN A CA 1
ATOM 850 C C . GLN A 1 118 ? 7.307 12.740 -4.486 1.00 89.25 118 GLN A C 1
ATOM 852 O O . GLN A 1 118 ? 6.470 12.796 -3.587 1.00 89.25 118 GLN A O 1
ATOM 857 N N . LEU A 1 119 ? 7.737 11.580 -4.988 1.00 89.12 119 LEU A N 1
ATOM 858 C CA . LEU A 1 119 ? 7.329 10.263 -4.487 1.00 89.12 119 LEU A CA 1
ATOM 859 C C . LEU A 1 119 ? 7.660 10.088 -3.003 1.00 89.12 119 LEU A C 1
ATOM 861 O O . LEU A 1 119 ? 6.794 9.665 -2.232 1.00 89.12 119 LEU A O 1
ATOM 865 N N . GLN A 1 120 ? 8.870 10.473 -2.593 1.00 88.12 120 GLN A N 1
ATOM 866 C CA . GLN A 1 120 ? 9.266 10.474 -1.186 1.00 88.12 120 GLN A CA 1
ATOM 867 C C . GLN A 1 120 ? 8.356 11.390 -0.355 1.00 88.12 120 GLN A C 1
ATOM 869 O O . GLN A 1 120 ? 7.814 10.971 0.666 1.00 88.12 120 GLN A O 1
ATOM 874 N N . THR A 1 121 ? 8.095 12.606 -0.842 1.00 89.94 121 THR A N 1
ATOM 875 C CA . THR A 1 121 ? 7.215 13.572 -0.162 1.00 89.94 121 THR A CA 1
ATOM 876 C C . THR A 1 121 ? 5.785 13.040 -0.001 1.00 89.94 121 THR A C 1
ATOM 878 O O . THR A 1 121 ? 5.176 13.219 1.055 1.00 89.94 121 THR A O 1
ATOM 881 N N . ILE A 1 122 ? 5.233 12.368 -1.020 1.00 90.12 122 ILE A N 1
ATOM 882 C CA . ILE A 1 122 ? 3.903 11.736 -0.965 1.00 90.12 122 ILE A CA 1
ATOM 883 C C . ILE A 1 122 ? 3.882 10.643 0.102 1.00 90.12 122 ILE A C 1
ATOM 885 O O . ILE A 1 122 ? 2.959 10.599 0.918 1.00 90.12 122 ILE A O 1
ATOM 889 N N . ALA A 1 123 ? 4.901 9.782 0.120 1.00 88.38 123 ALA A N 1
ATOM 890 C CA . ALA A 1 123 ? 4.991 8.712 1.100 1.00 88.38 123 ALA A CA 1
ATOM 891 C C . ALA A 1 123 ? 5.122 9.257 2.526 1.00 88.38 123 ALA A C 1
ATOM 893 O O . ALA A 1 123 ? 4.447 8.754 3.416 1.00 88.38 123 ALA A O 1
ATOM 894 N N . GLU A 1 124 ? 5.917 10.305 2.753 1.00 87.75 124 GLU A N 1
ATOM 895 C CA . GLU A 1 124 ? 6.068 10.969 4.057 1.00 87.75 124 GLU A CA 1
ATOM 896 C C . GLU A 1 124 ? 4.789 11.696 4.508 1.00 87.75 124 GLU A C 1
ATOM 898 O O . GLU A 1 124 ? 4.449 11.680 5.694 1.00 87.75 124 GLU A O 1
ATOM 903 N N . SER A 1 125 ? 4.046 12.277 3.562 1.00 89.31 125 SER A N 1
ATOM 904 C CA . SER A 1 125 ? 2.805 13.019 3.826 1.00 89.31 125 SER A CA 1
ATOM 905 C C . SER A 1 125 ? 1.596 12.119 4.097 1.00 89.31 125 SER A C 1
ATOM 907 O O . SER A 1 125 ? 0.599 12.596 4.639 1.00 89.31 125 SER A O 1
ATOM 909 N N . ALA A 1 126 ? 1.668 10.823 3.775 1.00 89.06 126 ALA A N 1
ATOM 910 C CA . ALA A 1 126 ? 0.629 9.827 4.059 1.00 89.06 126 ALA A CA 1
ATOM 911 C C . ALA A 1 126 ? 0.600 9.409 5.548 1.00 89.06 126 ALA A C 1
ATOM 913 O O . ALA A 1 126 ? 0.598 8.225 5.891 1.00 89.06 126 ALA A O 1
ATOM 914 N N . SER A 1 127 ? 0.608 10.398 6.444 1.00 87.31 127 SER A N 1
ATOM 915 C CA . SER A 1 127 ? 0.577 10.230 7.895 1.00 87.31 127 SER A CA 1
ATOM 916 C C . SER A 1 127 ? -0.803 10.579 8.447 1.00 87.31 127 SER A C 1
ATOM 918 O O . SER A 1 127 ? -1.361 11.632 8.137 1.00 87.31 127 SER A O 1
ATOM 920 N N . PHE A 1 128 ? -1.342 9.717 9.308 1.00 88.31 128 PHE A N 1
ATOM 921 C CA . PHE A 1 128 ? -2.577 9.967 10.047 1.00 88.31 128 PHE A CA 1
ATOM 922 C C . PHE A 1 128 ? -2.338 9.748 11.541 1.00 88.31 128 PHE A C 1
ATOM 924 O O . PHE A 1 128 ? -1.769 8.739 11.954 1.00 88.31 128 PHE A O 1
ATOM 931 N N . SER A 1 129 ? -2.734 10.721 12.366 1.00 84.56 129 SER A N 1
ATOM 932 C CA . SER A 1 129 ? -2.525 10.690 13.824 1.00 84.56 129 SER A CA 1
ATOM 933 C C . SER A 1 129 ? -1.077 10.387 14.251 1.00 84.56 129 SER A C 1
ATOM 935 O O . SER A 1 129 ? -0.844 9.739 15.269 1.00 84.56 129 SER A O 1
ATOM 937 N N . GLY A 1 130 ? -0.094 10.853 13.470 1.00 80.94 130 GLY A N 1
ATOM 938 C CA . GLY A 1 130 ? 1.333 10.640 13.735 1.00 80.94 130 GLY A CA 1
ATOM 939 C C . GLY A 1 130 ? 1.859 9.257 13.341 1.00 80.94 130 GLY A C 1
ATOM 940 O O . GLY A 1 130 ? 3.027 8.967 13.590 1.00 80.94 130 GLY A O 1
ATOM 941 N N . GLN A 1 131 ? 1.033 8.411 12.720 1.00 82.75 131 GLN A N 1
ATOM 942 C CA . GLN A 1 131 ? 1.445 7.127 12.166 1.00 82.75 131 GLN A CA 1
ATOM 943 C C . GLN A 1 131 ? 1.509 7.202 10.643 1.00 82.75 131 GLN A C 1
ATOM 945 O O . GLN A 1 131 ? 0.532 7.555 9.988 1.00 82.75 131 GLN A O 1
ATOM 950 N N . ASN A 1 132 ? 2.653 6.809 10.087 1.00 87.06 132 ASN A N 1
ATOM 951 C CA . ASN A 1 132 ? 2.844 6.635 8.654 1.00 87.06 132 ASN A CA 1
ATOM 952 C C . ASN A 1 132 ? 3.090 5.149 8.360 1.00 87.06 132 ASN A C 1
ATOM 954 O O . ASN A 1 132 ? 3.892 4.499 9.036 1.00 87.06 132 ASN A O 1
ATOM 958 N N . TRP A 1 133 ? 2.336 4.594 7.412 1.00 87.25 133 TRP A N 1
ATOM 959 C CA . TRP A 1 133 ? 2.439 3.188 7.008 1.00 87.25 133 TRP A CA 1
ATOM 960 C C . TRP A 1 133 ? 3.188 3.004 5.681 1.00 87.25 133 TRP A C 1
ATOM 962 O O . TRP A 1 133 ? 3.579 1.885 5.360 1.00 87.25 133 TRP A O 1
ATOM 972 N N . LEU A 1 134 ? 3.395 4.084 4.918 1.00 86.69 134 LEU A N 1
ATOM 973 C CA . LEU A 1 134 ? 4.080 4.072 3.623 1.00 86.69 134 LEU A CA 1
ATOM 974 C C . LEU A 1 134 ? 5.565 4.416 3.727 1.00 86.69 134 LEU A C 1
ATOM 976 O O . LEU A 1 134 ? 6.346 3.933 2.910 1.00 86.69 134 LEU A O 1
ATOM 980 N N . SER A 1 135 ? 5.942 5.231 4.712 1.00 86.12 135 SER A N 1
ATOM 981 C CA . SER A 1 135 ? 7.327 5.550 5.052 1.00 86.12 135 SER A CA 1
ATOM 982 C C . SER A 1 135 ? 7.593 5.133 6.494 1.00 86.12 135 SER A C 1
ATOM 984 O O . SER A 1 135 ? 7.016 5.688 7.434 1.00 86.12 135 SER A O 1
ATOM 986 N N . THR A 1 136 ? 8.423 4.105 6.673 1.00 80.81 136 THR A N 1
ATOM 987 C CA . THR A 1 136 ? 8.750 3.548 7.993 1.00 80.81 136 THR A CA 1
ATOM 988 C C . THR A 1 136 ? 10.244 3.642 8.275 1.00 80.81 136 THR A C 1
ATOM 990 O O . THR A 1 136 ? 11.049 3.258 7.433 1.00 80.81 136 THR A O 1
ATOM 993 N N . GLY A 1 137 ? 10.616 4.091 9.474 1.00 71.50 137 GLY A N 1
ATOM 994 C CA . GLY A 1 137 ? 12.006 4.037 9.943 1.00 71.50 137 GLY A CA 1
ATOM 995 C C . GLY A 1 137 ? 12.396 2.677 10.541 1.00 71.50 137 GLY A C 1
ATOM 996 O O . GLY A 1 137 ? 11.545 1.809 10.747 1.00 71.50 137 GLY A O 1
ATOM 997 N N . SER A 1 138 ? 13.671 2.538 10.916 1.00 64.62 138 SER A N 1
ATOM 998 C CA . SER A 1 138 ? 14.323 1.244 11.210 1.00 64.62 138 SER A CA 1
ATOM 999 C C . SER A 1 138 ? 13.758 0.454 12.376 1.00 64.62 138 SER A C 1
ATOM 1001 O O . SER A 1 138 ? 13.881 -0.765 12.440 1.00 64.62 138 SER A O 1
ATOM 1003 N N . SER A 1 139 ? 13.123 1.151 13.312 1.00 62.97 139 SER A N 1
ATOM 1004 C CA . SER A 1 139 ? 12.578 0.568 14.540 1.00 62.97 139 SER A CA 1
ATOM 1005 C C . SER A 1 139 ? 11.049 0.490 14.531 1.00 62.97 139 SER A C 1
ATOM 1007 O O . SER A 1 139 ? 10.434 0.224 15.565 1.00 62.97 139 SER A O 1
ATOM 1009 N N . ALA A 1 140 ? 10.404 0.757 13.392 1.00 68.25 140 ALA A N 1
ATOM 1010 C CA . ALA A 1 140 ? 8.953 0.723 13.301 1.00 68.25 140 ALA A CA 1
ATOM 1011 C C . ALA A 1 140 ? 8.441 -0.725 13.260 1.00 68.25 140 ALA A C 1
ATOM 1013 O O . ALA A 1 140 ? 8.815 -1.512 12.395 1.00 68.25 140 ALA A O 1
ATOM 1014 N N . ALA A 1 141 ? 7.515 -1.064 14.163 1.00 72.44 141 ALA A N 1
ATOM 1015 C CA . ALA A 1 141 ? 6.808 -2.340 14.101 1.00 72.44 141 ALA A CA 1
ATOM 1016 C C . ALA A 1 141 ? 6.070 -2.477 12.756 1.00 72.44 141 ALA A C 1
ATOM 1018 O O . ALA A 1 141 ? 5.310 -1.579 12.373 1.00 72.44 141 ALA A O 1
ATOM 1019 N N . LEU A 1 142 ? 6.308 -3.596 12.068 1.00 77.38 142 LEU A N 1
ATOM 1020 C CA . LEU A 1 142 ? 5.745 -3.910 10.749 1.00 77.38 142 LEU A CA 1
ATOM 1021 C C . LEU A 1 142 ? 4.337 -4.504 10.819 1.00 77.38 142 LEU A C 1
ATOM 1023 O O . LEU A 1 142 ? 3.593 -4.450 9.847 1.00 77.38 142 LEU A O 1
ATOM 1027 N N . SER A 1 143 ? 3.965 -5.035 11.981 1.00 83.94 143 SER A N 1
ATOM 1028 C CA . SER A 1 143 ? 2.581 -5.357 12.299 1.00 83.94 143 SER A CA 1
ATOM 1029 C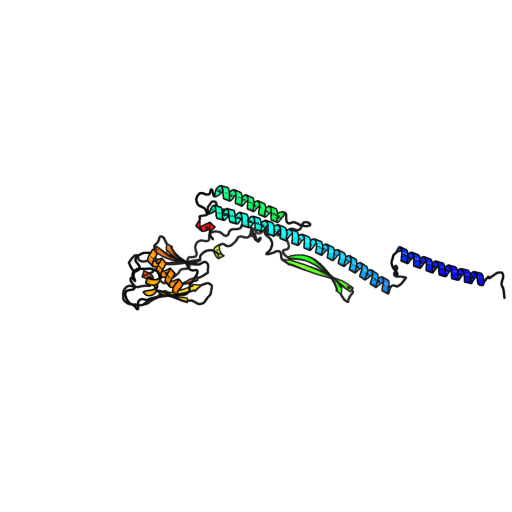 C . SER A 1 143 ? 1.976 -4.170 13.040 1.00 83.94 143 SER A C 1
ATOM 1031 O O . SER A 1 143 ? 2.473 -3.778 14.100 1.00 83.94 143 SER A O 1
ATOM 1033 N N . LYS A 1 144 ? 0.938 -3.566 12.466 1.00 85.06 144 LYS A N 1
ATOM 1034 C CA . LYS A 1 144 ? 0.136 -2.522 13.108 1.00 85.06 144 LYS A CA 1
ATOM 1035 C C . LYS A 1 144 ? -1.116 -3.155 13.687 1.00 85.06 144 LYS A C 1
ATOM 1037 O O . LYS A 1 144 ? -1.804 -3.897 12.997 1.00 85.06 144 LYS A O 1
ATOM 1042 N N . GLU A 1 145 ? -1.422 -2.850 14.940 1.00 88.25 145 GLU A N 1
ATOM 1043 C CA . GLU A 1 145 ? -2.616 -3.371 15.600 1.00 88.25 145 GLU A CA 1
ATOM 1044 C C . GLU A 1 145 ? -3.697 -2.298 15.700 1.00 88.25 145 GLU A C 1
ATOM 1046 O O . GLU A 1 145 ? -3.456 -1.194 16.189 1.00 88.25 145 GLU A O 1
ATOM 1051 N N . ILE A 1 146 ? -4.904 -2.641 15.257 1.00 87.44 146 ILE A N 1
ATOM 1052 C CA . ILE A 1 146 ? -6.111 -1.832 15.440 1.00 87.44 146 ILE A CA 1
ATOM 1053 C C . ILE A 1 146 ? -7.006 -2.565 16.429 1.00 87.44 146 ILE A C 1
ATOM 1055 O O . ILE A 1 146 ? -7.335 -3.731 16.215 1.00 87.44 146 ILE A O 1
ATOM 1059 N N . VAL A 1 147 ? -7.434 -1.901 17.500 1.00 88.88 147 VAL A N 1
ATOM 1060 C CA . VAL A 1 147 ? -8.383 -2.497 18.447 1.00 88.88 147 VAL A CA 1
ATOM 1061 C C . VAL A 1 147 ? -9.716 -2.733 17.738 1.00 88.88 147 VAL A C 1
ATOM 1063 O O . VAL A 1 147 ? -10.277 -1.812 17.153 1.00 88.88 147 VAL A O 1
ATOM 1066 N N . SER A 1 148 ? -10.219 -3.966 17.778 1.00 88.62 148 SER A N 1
ATOM 1067 C CA . SER A 1 148 ? -11.382 -4.391 16.991 1.00 88.62 148 SER A CA 1
ATOM 1068 C C . SER A 1 148 ? -12.565 -4.840 17.829 1.00 88.62 148 SER A C 1
ATOM 1070 O O . SER A 1 148 ? -13.710 -4.738 17.391 1.00 88.62 148 SER A O 1
ATOM 1072 N N . SER A 1 149 ? -12.314 -5.359 19.028 1.00 88.69 149 SER A N 1
ATOM 1073 C CA . SER A 1 149 ? -13.372 -5.901 19.872 1.00 88.69 149 SER A CA 1
ATOM 1074 C C . SER A 1 149 ? -12.989 -5.898 21.340 1.00 88.69 149 SER A C 1
ATOM 1076 O O . SER A 1 149 ? -11.816 -5.917 21.706 1.00 88.69 149 SER A O 1
ATOM 1078 N N . ILE A 1 150 ? -14.013 -5.899 22.184 1.00 89.50 150 ILE A N 1
ATOM 1079 C CA . ILE A 1 150 ? -13.894 -6.188 23.605 1.00 89.50 150 ILE A CA 1
ATOM 1080 C C . ILE A 1 150 ? -14.871 -7.315 23.906 1.00 89.50 150 ILE A C 1
ATOM 1082 O O . ILE A 1 150 ? -16.048 -7.234 23.554 1.00 89.50 150 ILE A O 1
ATOM 1086 N N . ALA A 1 151 ? -14.375 -8.369 24.540 1.00 87.12 151 ALA A N 1
ATOM 1087 C CA . ALA A 1 151 ? -15.180 -9.477 25.016 1.00 87.12 151 ALA A CA 1
ATOM 1088 C C . ALA A 1 151 ? -15.021 -9.611 26.529 1.00 87.12 151 ALA A C 1
ATOM 1090 O O . ALA A 1 151 ? -13.990 -9.265 27.105 1.00 87.12 151 ALA A O 1
ATOM 1091 N N . ARG A 1 152 ? -16.069 -10.109 27.180 1.00 85.38 152 ARG A N 1
ATOM 1092 C CA . ARG A 1 152 ? -16.046 -10.440 28.601 1.00 85.38 152 ARG A CA 1
ATOM 1093 C C . ARG A 1 152 ? -16.216 -11.942 28.740 1.00 85.38 152 ARG A C 1
ATOM 1095 O O . ARG A 1 152 ? -17.177 -12.499 28.209 1.00 85.38 152 ARG A O 1
ATOM 1102 N N . ASP A 1 153 ? -15.276 -12.598 29.405 1.00 83.81 153 ASP A N 1
ATOM 1103 C CA . ASP A 1 153 ? -15.356 -14.038 29.630 1.00 83.81 153 ASP A CA 1
ATOM 1104 C C . ASP A 1 153 ? -16.356 -14.389 30.748 1.00 83.81 153 ASP A C 1
ATOM 1106 O O . ASP A 1 153 ? -16.859 -13.525 31.472 1.00 83.81 153 ASP A O 1
ATOM 1110 N N . ALA A 1 154 ? -16.649 -15.683 30.906 1.00 77.19 154 ALA A N 1
ATOM 1111 C CA . ALA A 1 154 ? -17.573 -16.171 31.934 1.00 77.19 154 ALA A CA 1
ATOM 1112 C C . ALA A 1 154 ? -17.076 -15.927 33.376 1.00 77.19 154 ALA A C 1
ATOM 1114 O O . ALA A 1 154 ? -17.860 -16.040 34.317 1.00 77.19 154 ALA A O 1
ATOM 1115 N N . THR A 1 155 ? -15.794 -15.588 33.557 1.00 79.94 155 THR A N 1
ATOM 1116 C CA . THR A 1 155 ? -15.191 -15.228 34.850 1.00 79.94 155 THR A CA 1
ATOM 1117 C C . THR A 1 155 ? -15.238 -13.720 35.128 1.00 79.94 155 THR A C 1
ATOM 1119 O O . THR A 1 155 ? -14.894 -13.284 36.225 1.00 79.94 155 THR A O 1
ATOM 1122 N N . GLY A 1 156 ? -15.721 -12.923 34.168 1.00 74.06 156 GLY A N 1
ATOM 1123 C CA . GLY A 1 156 ? -15.841 -11.470 34.256 1.00 74.06 156 GLY A CA 1
ATOM 1124 C C . GLY A 1 156 ? -14.616 -10.698 33.760 1.00 74.06 156 GLY A C 1
ATOM 1125 O O . GLY A 1 156 ? -14.649 -9.463 33.795 1.00 74.06 156 GLY A O 1
ATOM 1126 N N . SER A 1 157 ? -13.574 -11.380 33.273 1.00 83.06 157 SER A N 1
ATOM 1127 C CA . SER A 1 157 ? -12.370 -10.748 32.727 1.00 83.06 157 SER A CA 1
ATOM 1128 C C . SER A 1 157 ? -12.645 -10.134 31.356 1.00 83.06 157 SER A C 1
ATOM 1130 O O . SER A 1 157 ? -13.370 -10.706 30.541 1.00 83.06 157 SER A O 1
ATOM 1132 N N . LEU A 1 158 ? -12.066 -8.960 31.110 1.00 84.38 158 LEU A N 1
ATOM 1133 C CA . LEU A 1 158 ? -12.147 -8.253 29.833 1.00 84.38 158 LEU A CA 1
ATOM 1134 C C . LEU A 1 158 ? -10.961 -8.647 28.955 1.00 84.38 158 LEU A C 1
ATOM 1136 O O . LEU A 1 158 ? -9.810 -8.493 29.359 1.00 84.38 158 LEU A O 1
ATOM 1140 N N . THR A 1 159 ? -11.242 -9.101 27.740 1.00 87.88 159 THR A N 1
ATOM 1141 C CA . THR A 1 159 ? -10.244 -9.333 26.699 1.00 87.88 159 THR A CA 1
ATOM 1142 C C . THR A 1 159 ? -10.446 -8.334 25.569 1.00 87.88 159 THR A C 1
ATOM 1144 O O . THR A 1 159 ? -11.572 -8.036 25.169 1.00 87.88 159 THR A O 1
ATOM 1147 N N . VAL A 1 160 ? -9.339 -7.787 25.070 1.00 87.88 160 VAL A N 1
ATOM 1148 C CA . VAL A 1 160 ? -9.328 -6.875 23.924 1.00 87.88 160 VAL A CA 1
ATOM 1149 C C . VAL A 1 160 ? -8.847 -7.664 22.714 1.00 87.88 160 VAL A C 1
ATOM 1151 O O . VAL A 1 160 ? -7.780 -8.271 22.761 1.00 87.88 160 VAL A O 1
ATOM 1154 N N . GLY A 1 161 ? -9.642 -7.681 21.650 1.00 89.00 161 GLY A N 1
ATOM 1155 C CA . GLY A 1 161 ? -9.233 -8.195 20.350 1.00 89.00 161 GLY A CA 1
ATOM 1156 C C . GLY A 1 161 ? -8.630 -7.084 19.499 1.00 89.00 161 GLY A C 1
ATOM 1157 O O . GLY A 1 161 ? -9.130 -5.955 19.497 1.00 89.00 161 GLY A O 1
ATOM 1158 N N . SER A 1 162 ? -7.579 -7.413 18.752 1.00 90.12 162 SER A N 1
ATOM 1159 C CA . SER A 1 162 ? -6.962 -6.533 17.762 1.00 90.12 162 SER A CA 1
ATOM 1160 C C . SER A 1 162 ? -6.973 -7.170 16.369 1.00 90.12 162 SER A C 1
ATOM 1162 O O . SER A 1 162 ? -7.019 -8.390 16.211 1.00 90.12 162 SER A O 1
ATOM 1164 N N . ILE A 1 163 ? -6.998 -6.326 15.340 1.00 88.50 163 ILE A N 1
ATOM 1165 C CA . ILE A 1 163 ? -6.726 -6.684 13.949 1.00 88.50 163 ILE A CA 1
ATOM 1166 C C . ILE A 1 163 ? -5.268 -6.325 13.688 1.00 88.50 163 ILE A C 1
ATOM 1168 O O . ILE A 1 163 ? -4.898 -5.155 13.780 1.00 88.50 163 ILE A O 1
ATOM 1172 N N . ALA A 1 164 ? -4.461 -7.331 13.364 1.00 89.38 164 ALA A N 1
ATOM 1173 C CA . ALA A 1 164 ? -3.090 -7.139 12.921 1.00 89.38 164 ALA A CA 1
ATOM 1174 C C . ALA A 1 164 ? -3.064 -6.865 11.411 1.00 89.38 164 ALA A C 1
ATOM 1176 O O . ALA A 1 164 ? -3.592 -7.649 10.620 1.00 89.38 164 ALA A O 1
ATOM 1177 N N . VAL A 1 165 ? -2.445 -5.755 11.022 1.00 86.44 165 VAL A N 1
ATOM 1178 C CA . VAL A 1 165 ? -2.201 -5.363 9.634 1.00 86.44 165 VAL A CA 1
ATOM 1179 C C . VAL A 1 165 ? -0.701 -5.406 9.387 1.00 86.44 165 VAL A C 1
ATOM 1181 O O . VAL A 1 165 ? 0.055 -4.635 9.978 1.00 86.44 165 VAL A O 1
ATOM 1184 N N . ASP A 1 166 ? -0.272 -6.307 8.508 1.00 86.94 166 ASP A N 1
ATOM 1185 C CA . ASP A 1 166 ? 1.120 -6.390 8.075 1.00 86.94 166 ASP A CA 1
ATOM 1186 C C . ASP A 1 166 ? 1.378 -5.379 6.949 1.00 86.94 166 ASP A C 1
ATOM 1188 O O . ASP A 1 166 ? 0.821 -5.488 5.855 1.00 86.94 166 ASP A O 1
ATOM 1192 N N . ILE A 1 167 ? 2.228 -4.387 7.220 1.00 84.38 167 ILE A N 1
ATOM 1193 C CA . ILE A 1 167 ? 2.605 -3.344 6.254 1.00 84.38 167 ILE A CA 1
ATOM 1194 C C . ILE A 1 167 ? 3.906 -3.668 5.504 1.00 84.38 167 ILE A C 1
ATOM 1196 O O . ILE A 1 167 ? 4.404 -2.839 4.740 1.00 84.38 167 ILE A O 1
ATOM 1200 N N . THR A 1 168 ? 4.464 -4.872 5.677 1.00 80.88 168 THR A N 1
ATOM 1201 C CA . THR A 1 168 ? 5.760 -5.260 5.098 1.00 80.88 168 THR A CA 1
ATOM 1202 C C . THR A 1 168 ? 5.802 -5.116 3.585 1.00 80.88 168 THR A C 1
ATOM 1204 O O . THR A 1 168 ? 6.755 -4.558 3.052 1.00 80.88 168 THR A O 1
ATOM 1207 N N . ASN A 1 169 ? 4.745 -5.559 2.903 1.00 78.12 169 ASN A N 1
ATOM 1208 C CA . ASN A 1 169 ? 4.647 -5.523 1.441 1.00 78.12 169 ASN A CA 1
ATOM 1209 C C . ASN A 1 169 ? 3.862 -4.311 0.916 1.00 78.12 169 ASN A C 1
ATOM 1211 O O . ASN A 1 169 ? 3.457 -4.307 -0.241 1.00 78.12 169 ASN A O 1
ATOM 1215 N N . VAL A 1 170 ? 3.587 -3.320 1.767 1.00 80.44 170 VAL A N 1
ATOM 1216 C CA . VAL A 1 170 ? 2.771 -2.141 1.423 1.00 80.44 170 VAL A CA 1
ATOM 1217 C C . VAL A 1 170 ? 3.575 -0.845 1.554 1.00 80.44 170 VAL A C 1
ATOM 1219 O O . VAL A 1 170 ? 3.279 0.139 0.881 1.00 80.44 170 VAL A O 1
ATOM 1222 N N . ARG A 1 171 ? 4.624 -0.839 2.382 1.00 85.81 171 ARG A N 1
ATOM 1223 C CA . ARG A 1 171 ? 5.502 0.321 2.553 1.00 85.81 171 ARG A CA 1
ATOM 1224 C C . ARG A 1 171 ? 6.268 0.654 1.266 1.00 85.81 171 ARG A C 1
ATOM 1226 O O . ARG A 1 171 ? 6.870 -0.213 0.630 1.00 85.81 171 ARG A O 1
ATOM 1233 N N . LEU A 1 172 ? 6.267 1.932 0.908 1.00 84.56 172 LEU A N 1
ATOM 1234 C CA . LEU A 1 172 ? 6.969 2.458 -0.260 1.00 84.56 172 LEU A CA 1
ATOM 1235 C C . LEU A 1 172 ? 8.445 2.696 0.046 1.00 84.56 172 LEU A C 1
ATOM 1237 O O . LEU A 1 172 ? 9.301 2.283 -0.731 1.00 84.56 172 LEU A O 1
ATOM 1241 N N . PHE A 1 173 ? 8.728 3.290 1.205 1.00 83.44 173 PHE A N 1
ATOM 1242 C CA . PHE A 1 173 ? 10.076 3.558 1.689 1.00 83.44 173 PHE A CA 1
ATOM 1243 C C . PHE A 1 173 ? 10.258 2.923 3.062 1.00 83.44 173 PHE A C 1
ATOM 1245 O O . PHE A 1 173 ? 9.386 3.015 3.933 1.00 83.44 173 PHE A O 1
ATOM 1252 N N . ALA A 1 174 ? 11.390 2.260 3.252 1.00 78.81 174 ALA A N 1
ATOM 1253 C CA . ALA A 1 174 ? 11.773 1.739 4.551 1.00 78.81 174 ALA A CA 1
ATOM 1254 C C . ALA A 1 174 ? 13.275 1.875 4.741 1.00 78.81 174 ALA A C 1
ATOM 1256 O O . ALA A 1 174 ? 14.022 1.264 3.981 1.00 78.81 174 ALA A O 1
ATOM 1257 N N . ASP A 1 175 ? 13.676 2.636 5.752 1.00 69.75 175 ASP A N 1
ATOM 1258 C CA . ASP A 1 175 ? 15.053 2.675 6.238 1.00 69.75 175 ASP A CA 1
ATOM 1259 C C . ASP A 1 175 ? 15.164 1.629 7.345 1.00 69.75 175 ASP A C 1
ATOM 1261 O O . ASP A 1 175 ? 14.486 1.769 8.358 1.00 69.75 175 ASP A O 1
ATOM 1265 N N . ASP A 1 176 ? 15.943 0.563 7.163 1.00 62.59 176 ASP A N 1
ATOM 1266 C CA . ASP A 1 176 ? 16.130 -0.472 8.189 1.00 62.59 176 ASP A CA 1
ATOM 1267 C C . ASP A 1 176 ? 17.288 -0.173 9.156 1.00 62.59 176 ASP A C 1
ATOM 1269 O O . ASP A 1 176 ? 17.563 -0.964 10.061 1.00 62.59 176 ASP A O 1
ATOM 1273 N N . GLY A 1 177 ? 17.958 0.977 9.014 1.00 57.44 177 GLY A N 1
ATOM 1274 C CA . GLY A 1 177 ? 19.084 1.391 9.853 1.00 57.44 177 GLY A CA 1
ATOM 1275 C C . GLY A 1 177 ? 20.350 0.536 9.699 1.00 57.44 177 GLY A C 1
ATOM 1276 O O . GLY A 1 177 ? 21.382 0.887 10.272 1.00 57.44 177 GLY A O 1
ATOM 1277 N N . ALA A 1 178 ? 20.302 -0.554 8.930 1.00 53.81 178 ALA A N 1
ATOM 1278 C CA . ALA A 1 178 ? 21.426 -1.407 8.551 1.00 53.81 178 ALA A CA 1
ATOM 1279 C C . ALA A 1 178 ? 21.935 -1.102 7.128 1.00 53.81 178 ALA A C 1
ATOM 1281 O O . ALA A 1 178 ? 22.878 -1.742 6.661 1.00 53.81 178 ALA A O 1
ATOM 1282 N N . GLY A 1 179 ? 21.351 -0.101 6.459 1.00 55.41 179 GLY A N 1
ATOM 1283 C CA . GLY A 1 179 ? 21.689 0.269 5.085 1.00 55.41 179 GLY A CA 1
ATOM 1284 C C . GLY A 1 179 ? 21.089 -0.675 4.042 1.00 55.41 179 GLY A C 1
ATOM 1285 O O . GLY A 1 179 ? 21.502 -0.631 2.884 1.00 55.41 179 GLY A O 1
ATOM 1286 N N . THR A 1 180 ? 20.137 -1.528 4.434 1.00 59.94 180 THR A N 1
ATOM 1287 C CA . THR A 1 180 ? 19.364 -2.372 3.523 1.00 59.94 180 THR A CA 1
ATOM 1288 C C . THR A 1 180 ? 17.940 -1.858 3.438 1.00 59.94 180 THR A C 1
ATOM 1290 O O . THR A 1 180 ? 17.047 -2.230 4.192 1.00 59.94 180 THR A O 1
ATOM 1293 N N . ASP A 1 181 ? 17.716 -0.993 2.463 1.00 71.38 181 ASP A N 1
ATOM 1294 C CA . ASP A 1 181 ? 16.387 -0.512 2.142 1.00 71.38 181 ASP A CA 1
ATOM 1295 C C . ASP A 1 181 ? 15.459 -1.678 1.760 1.00 71.38 181 ASP A C 1
ATOM 1297 O O . ASP A 1 181 ? 15.802 -2.562 0.971 1.00 71.38 181 ASP A O 1
ATOM 1301 N N . THR A 1 182 ? 14.262 -1.711 2.347 1.00 72.75 182 THR A N 1
ATOM 1302 C CA . THR A 1 182 ? 13.302 -2.815 2.145 1.00 72.75 182 THR A CA 1
ATOM 1303 C C . THR A 1 182 ? 11.926 -2.357 1.673 1.00 72.75 182 THR A C 1
ATOM 1305 O O . THR A 1 182 ? 11.031 -3.192 1.524 1.00 72.75 182 THR A O 1
ATOM 1308 N N . GLY A 1 183 ? 11.722 -1.056 1.468 1.00 75.69 183 GLY A N 1
ATOM 1309 C CA . GLY A 1 183 ? 10.489 -0.522 0.897 1.00 75.69 183 GLY A CA 1
ATOM 1310 C C . GLY A 1 183 ? 10.412 -0.803 -0.595 1.00 75.69 183 GLY A C 1
ATOM 1311 O O . GLY A 1 183 ? 11.424 -1.027 -1.245 1.00 75.69 183 GLY A O 1
ATOM 1312 N N . ILE A 1 184 ? 9.209 -0.816 -1.161 1.00 80.38 184 ILE A N 1
ATOM 1313 C CA . ILE A 1 184 ? 9.010 -1.167 -2.578 1.00 80.38 184 ILE A CA 1
ATOM 1314 C C . ILE A 1 184 ? 9.866 -0.301 -3.522 1.00 80.38 184 ILE A C 1
ATOM 1316 O O . ILE A 1 184 ? 10.295 -0.789 -4.565 1.00 80.38 184 ILE A O 1
ATOM 1320 N N . LEU A 1 185 ? 10.116 0.962 -3.164 1.00 78.56 185 LEU A N 1
ATOM 1321 C CA . LEU A 1 185 ? 10.789 1.941 -4.020 1.00 78.56 185 LEU A CA 1
ATOM 1322 C C . LEU A 1 185 ? 12.278 2.113 -3.715 1.00 78.56 185 LEU A C 1
ATOM 1324 O O . LEU A 1 185 ? 13.047 2.404 -4.628 1.00 78.56 185 LEU A O 1
ATOM 1328 N N . ASN A 1 186 ? 12.691 1.927 -2.462 1.00 76.75 186 ASN A N 1
ATOM 1329 C CA . ASN A 1 186 ? 14.097 2.039 -2.073 1.00 76.75 186 ASN A CA 1
ATOM 1330 C C . ASN A 1 186 ? 14.802 0.679 -1.980 1.00 76.75 186 ASN A C 1
ATOM 1332 O O . ASN A 1 186 ? 16.027 0.623 -2.010 1.00 76.75 186 ASN A O 1
ATOM 1336 N N . LYS A 1 187 ? 14.060 -0.436 -1.943 1.00 74.25 187 LYS A N 1
ATOM 1337 C CA . LYS A 1 187 ? 14.662 -1.764 -2.011 1.00 74.25 187 LYS A CA 1
ATOM 1338 C C . LYS A 1 187 ? 15.437 -1.907 -3.304 1.00 74.25 187 LYS A C 1
ATOM 1340 O O . LYS A 1 187 ? 14.918 -1.692 -4.398 1.00 74.25 187 LYS A O 1
ATOM 1345 N N . THR A 1 188 ? 16.665 -2.374 -3.157 1.00 63.72 188 THR A N 1
ATOM 1346 C CA . THR A 1 188 ? 17.485 -2.789 -4.278 1.00 63.72 188 THR A CA 1
ATOM 1347 C C . THR A 1 188 ? 16.783 -3.919 -5.037 1.00 63.72 188 THR A C 1
ATOM 1349 O O . THR A 1 188 ? 16.617 -5.031 -4.523 1.00 63.72 188 THR A O 1
ATOM 1352 N N . ILE A 1 189 ? 16.342 -3.636 -6.261 1.00 62.00 189 ILE A N 1
ATOM 1353 C CA . ILE A 1 189 ? 15.797 -4.643 -7.164 1.00 62.00 189 ILE A CA 1
ATOM 1354 C C . ILE A 1 189 ? 16.987 -5.365 -7.778 1.00 62.00 189 ILE A C 1
ATOM 1356 O O . ILE A 1 189 ? 17.852 -4.753 -8.401 1.00 62.00 189 ILE A O 1
ATOM 1360 N N . ASP A 1 190 ? 17.037 -6.676 -7.581 1.00 56.09 190 ASP A N 1
ATOM 1361 C CA . ASP A 1 190 ? 18.024 -7.512 -8.238 1.00 56.09 190 ASP A CA 1
ATOM 1362 C C . ASP A 1 190 ? 17.634 -7.689 -9.713 1.00 56.09 190 ASP A C 1
ATOM 1364 O O . ASP A 1 190 ? 16.769 -8.504 -10.052 1.00 56.09 190 ASP A O 1
ATOM 1368 N N . LEU A 1 191 ? 18.256 -6.899 -10.592 1.00 51.38 191 LEU A N 1
ATOM 1369 C CA . LEU A 1 191 ? 18.064 -6.992 -12.040 1.00 51.38 191 LEU A CA 1
ATOM 1370 C C . LEU A 1 191 ? 18.550 -8.337 -12.600 1.00 51.38 191 LEU A C 1
ATOM 1372 O O . LEU A 1 191 ? 18.195 -8.676 -13.723 1.00 51.38 191 LEU A O 1
ATOM 1376 N N . THR A 1 192 ? 19.286 -9.160 -11.838 1.00 46.62 192 THR A N 1
ATOM 1377 C CA . THR A 1 192 ? 19.680 -10.506 -12.289 1.00 46.62 192 THR A CA 1
ATOM 1378 C C . THR A 1 192 ? 18.502 -11.475 -12.404 1.00 46.62 192 THR A C 1
ATOM 1380 O O . THR A 1 192 ? 18.603 -12.449 -13.141 1.00 46.62 192 THR A O 1
ATOM 1383 N N . LYS A 1 193 ? 17.350 -11.176 -11.782 1.00 47.19 193 LYS A N 1
ATOM 1384 C CA . LYS A 1 193 ? 16.082 -11.888 -12.036 1.00 47.19 193 LYS A CA 1
ATOM 1385 C C . LYS A 1 193 ? 15.511 -11.613 -13.439 1.00 47.19 193 LYS A C 1
ATOM 1387 O O . LYS A 1 193 ? 14.661 -12.365 -13.904 1.00 47.19 193 LYS A O 1
ATOM 1392 N N . TYR A 1 194 ? 15.969 -10.544 -14.085 1.00 46.75 194 TYR A N 1
ATOM 1393 C CA . TYR A 1 194 ? 15.547 -10.099 -15.414 1.00 46.75 194 TYR A CA 1
ATOM 1394 C C . TYR A 1 194 ? 16.714 -10.051 -16.418 1.00 46.75 194 TYR A C 1
ATOM 1396 O O . TYR A 1 194 ? 16.527 -9.640 -17.560 1.00 46.75 194 TYR A O 1
ATOM 1404 N N . SER A 1 195 ? 17.919 -10.467 -16.012 1.00 47.41 195 SER A N 1
ATOM 1405 C CA . SER A 1 195 ? 19.093 -10.520 -16.882 1.00 47.41 195 SER A CA 1
ATOM 1406 C C . SER A 1 195 ? 19.101 -11.832 -17.655 1.00 47.41 195 SER A C 1
ATOM 1408 O O . SER A 1 195 ? 18.860 -12.897 -17.083 1.00 47.41 195 SER A O 1
ATOM 1410 N N . ASN A 1 196 ? 19.408 -11.761 -18.950 1.00 45.34 196 ASN A N 1
ATOM 1411 C CA . ASN A 1 196 ? 19.577 -12.959 -19.753 1.00 45.34 196 ASN A CA 1
ATOM 1412 C C . ASN A 1 196 ? 20.751 -13.783 -19.203 1.00 45.34 196 ASN A C 1
ATOM 1414 O O . ASN A 1 196 ? 21.894 -13.326 -19.164 1.00 45.34 196 ASN A O 1
ATOM 1418 N N . THR A 1 197 ? 20.481 -15.027 -18.812 1.00 48.56 197 THR A N 1
ATOM 1419 C CA . THR A 1 197 ? 21.542 -16.022 -18.653 1.00 48.56 197 THR A CA 1
ATOM 1420 C C . THR A 1 197 ? 22.130 -16.248 -20.042 1.00 48.56 197 THR A C 1
ATOM 1422 O O . THR A 1 197 ? 21.372 -16.549 -20.957 1.00 48.56 197 THR A O 1
ATOM 1425 N N . SER A 1 198 ? 23.442 -16.078 -20.219 1.00 51.34 198 SER A N 1
ATOM 1426 C CA . SER A 1 198 ? 24.136 -16.380 -21.478 1.00 51.34 198 SER A CA 1
ATOM 1427 C C . SER A 1 198 ? 25.032 -17.601 -21.305 1.00 51.34 198 SER A C 1
ATOM 1429 O O . SER A 1 198 ? 25.866 -17.653 -20.400 1.00 51.34 198 SER A O 1
ATOM 1431 N N . GLY A 1 199 ? 24.863 -18.585 -22.184 1.00 54.72 199 GLY A N 1
ATOM 1432 C CA . GLY A 1 199 ? 25.796 -19.694 -22.360 1.00 54.72 199 GLY A CA 1
ATOM 1433 C C . GLY A 1 199 ? 26.591 -19.475 -23.641 1.00 54.72 199 GLY A C 1
ATOM 1434 O O . GLY A 1 199 ? 25.994 -19.348 -24.709 1.00 54.72 199 GLY A O 1
ATOM 1435 N N . VAL A 1 200 ? 27.921 -19.421 -23.539 1.00 52.38 200 VAL A N 1
ATOM 1436 C CA . VAL A 1 200 ? 28.799 -19.385 -24.715 1.00 52.38 200 VAL A CA 1
ATOM 1437 C C . VAL A 1 200 ? 29.039 -20.822 -25.165 1.00 52.38 200 VAL A C 1
ATOM 1439 O O . VAL A 1 200 ? 29.662 -21.609 -24.448 1.00 52.38 200 VAL A O 1
ATOM 1442 N N . ALA A 1 201 ? 28.534 -21.164 -26.344 1.00 53.88 201 ALA A N 1
ATOM 1443 C CA . ALA A 1 201 ? 28.949 -22.341 -27.087 1.00 53.88 201 ALA A CA 1
ATOM 1444 C C . ALA A 1 201 ? 30.017 -21.857 -28.096 1.00 53.88 201 ALA A C 1
ATOM 1446 O O . ALA A 1 201 ? 29.858 -20.811 -28.715 1.00 53.88 201 ALA A O 1
ATOM 1447 N N . ALA A 1 202 ? 31.179 -22.510 -28.112 1.00 57.16 202 ALA A N 1
ATOM 1448 C CA . ALA A 1 202 ? 32.477 -21.980 -28.558 1.00 57.16 202 ALA A CA 1
ATOM 1449 C C . ALA A 1 202 ? 32.562 -21.352 -29.980 1.00 57.16 202 ALA A C 1
ATOM 1451 O O . ALA A 1 202 ? 31.624 -21.397 -30.771 1.00 57.16 202 ALA A O 1
ATOM 1452 N N . THR A 1 203 ? 33.740 -20.800 -30.304 1.00 53.47 203 THR A N 1
ATOM 1453 C CA . THR A 1 203 ? 34.086 -20.162 -31.588 1.00 53.47 203 THR A CA 1
ATOM 1454 C C . THR A 1 203 ? 33.733 -21.038 -32.792 1.00 53.47 203 THR A C 1
ATOM 1456 O O . THR A 1 203 ? 34.132 -22.202 -32.863 1.00 53.47 203 THR A O 1
ATOM 1459 N N . VAL A 1 204 ? 32.998 -20.465 -33.742 1.00 60.03 204 VAL A N 1
ATOM 1460 C CA . VAL A 1 204 ? 32.608 -21.088 -35.008 1.00 60.03 204 VAL A CA 1
ATOM 1461 C C . VAL A 1 204 ? 33.811 -21.098 -35.951 1.00 60.03 204 VAL A C 1
ATOM 1463 O O . VAL A 1 204 ? 34.385 -20.058 -36.269 1.00 60.03 204 VAL A O 1
ATOM 1466 N N . GLU A 1 205 ? 34.186 -22.279 -36.440 1.00 54.75 205 GLU A N 1
ATOM 1467 C CA . GLU A 1 205 ? 35.160 -22.407 -37.527 1.00 54.75 205 GLU A CA 1
ATOM 1468 C C . GLU A 1 205 ? 34.518 -21.885 -38.824 1.00 54.75 205 GLU A C 1
ATOM 1470 O O . GLU A 1 205 ? 33.533 -22.437 -39.307 1.00 54.75 205 GLU A O 1
ATOM 1475 N N . THR A 1 206 ? 35.065 -20.809 -39.394 1.00 52.34 206 THR A N 1
ATOM 1476 C CA . THR A 1 206 ? 34.494 -19.981 -40.485 1.00 52.34 206 THR A CA 1
ATOM 1477 C C . THR A 1 206 ? 34.427 -20.650 -41.872 1.00 52.34 206 THR A C 1
ATOM 1479 O O . THR A 1 206 ? 34.451 -19.983 -42.909 1.00 52.34 206 THR A O 1
ATOM 1482 N N . SER A 1 207 ? 34.343 -21.978 -41.931 1.00 64.31 207 SER A N 1
ATOM 1483 C CA . SER A 1 207 ? 34.155 -22.731 -43.174 1.00 64.31 207 SER A CA 1
ATOM 1484 C C . SER A 1 207 ? 32.677 -23.041 -43.408 1.00 64.31 207 SER A C 1
ATOM 1486 O O . SER A 1 207 ? 31.936 -23.304 -42.467 1.00 64.31 207 SER A O 1
ATOM 1488 N N . ALA A 1 208 ? 32.242 -23.036 -44.671 1.00 76.06 208 ALA A N 1
ATOM 1489 C CA . ALA A 1 208 ? 30.868 -23.392 -45.017 1.00 76.06 208 ALA A CA 1
ATOM 1490 C C . ALA A 1 208 ? 30.541 -24.832 -44.575 1.00 76.06 208 ALA A C 1
ATOM 1492 O O . ALA A 1 208 ? 31.299 -25.757 -44.879 1.00 76.06 208 ALA A O 1
ATOM 1493 N N . VAL A 1 209 ? 29.407 -25.017 -43.894 1.00 80.69 209 VAL A N 1
ATOM 1494 C CA . VAL A 1 209 ? 28.946 -26.320 -43.383 1.00 80.69 209 VAL A CA 1
ATOM 1495 C C . VAL A 1 209 ? 27.742 -26.775 -44.199 1.00 80.69 209 VAL A C 1
ATOM 1497 O O . VAL A 1 209 ? 26.726 -26.084 -44.226 1.00 80.69 209 VAL A O 1
ATOM 1500 N N . SER A 1 210 ? 27.846 -27.921 -44.875 1.00 83.44 210 SER A N 1
ATOM 1501 C CA . SER A 1 210 ? 26.782 -28.462 -45.734 1.00 83.44 210 SER A CA 1
ATOM 1502 C C . SER A 1 210 ? 26.162 -29.737 -45.161 1.00 83.44 210 SER A C 1
ATOM 1504 O O . SER A 1 210 ? 26.893 -30.696 -44.918 1.00 83.44 210 SER A O 1
ATOM 1506 N N . PHE A 1 211 ? 24.832 -29.764 -45.047 1.00 83.81 211 PHE A N 1
ATOM 1507 C CA . PHE A 1 211 ? 24.002 -30.949 -44.788 1.00 83.81 211 PHE A CA 1
ATOM 1508 C C . PHE A 1 211 ? 23.694 -31.613 -46.136 1.00 83.81 211 PHE A C 1
ATOM 1510 O O . PHE A 1 211 ? 22.707 -31.297 -46.802 1.00 83.81 211 PHE A O 1
ATOM 1517 N N . ALA A 1 212 ? 24.630 -32.425 -46.623 1.00 78.19 212 ALA A N 1
ATOM 1518 C CA . ALA A 1 212 ? 24.615 -32.949 -47.989 1.00 78.19 212 ALA A CA 1
ATOM 1519 C C . ALA A 1 212 ? 23.894 -34.299 -48.105 1.00 78.19 212 ALA A C 1
ATOM 1521 O O . ALA A 1 212 ? 23.407 -34.639 -49.187 1.00 78.19 212 ALA A O 1
ATOM 1522 N N . ALA A 1 213 ? 23.839 -35.075 -47.022 1.00 79.88 213 ALA A N 1
ATOM 1523 C CA . ALA A 1 213 ? 23.123 -36.341 -46.958 1.00 79.88 213 ALA A CA 1
ATOM 1524 C C . ALA A 1 213 ? 21.804 -36.188 -46.189 1.00 79.88 213 ALA A C 1
ATOM 1526 O O . ALA A 1 213 ? 21.717 -35.431 -45.230 1.00 79.88 213 ALA A O 1
ATOM 1527 N N . ALA A 1 214 ? 20.793 -36.972 -46.573 1.00 75.44 214 ALA A N 1
ATOM 1528 C CA . ALA A 1 214 ? 19.492 -36.986 -45.893 1.00 75.44 214 ALA A CA 1
ATOM 1529 C C . ALA A 1 214 ? 19.568 -37.477 -44.430 1.00 75.44 214 ALA A C 1
ATOM 1531 O O . ALA A 1 214 ? 18.653 -37.229 -43.653 1.00 75.44 214 ALA A O 1
ATOM 1532 N N . ASP A 1 215 ? 20.654 -38.166 -44.062 1.00 82.25 215 ASP A N 1
ATOM 1533 C CA . ASP A 1 215 ? 20.891 -38.678 -42.707 1.00 82.25 215 ASP A CA 1
ATOM 1534 C C . ASP A 1 215 ? 21.776 -37.735 -41.861 1.00 82.25 215 ASP A C 1
ATOM 1536 O O . ASP A 1 215 ? 22.172 -38.098 -40.749 1.00 82.25 215 ASP A O 1
ATOM 1540 N N . ASP A 1 216 ? 22.127 -36.549 -42.378 1.00 86.44 216 ASP A N 1
ATOM 1541 C CA . ASP A 1 216 ? 22.921 -35.559 -41.648 1.00 86.44 216 ASP A CA 1
ATOM 1542 C C . ASP A 1 216 ? 22.071 -34.899 -40.553 1.00 86.44 216 ASP A C 1
ATOM 1544 O O . ASP A 1 216 ? 21.060 -34.245 -40.817 1.00 86.44 216 ASP A O 1
ATOM 1548 N N . LEU A 1 217 ? 22.503 -35.064 -39.305 1.00 86.12 217 LEU A N 1
ATOM 1549 C CA . LEU A 1 217 ? 21.764 -34.643 -38.122 1.00 86.12 217 LEU A CA 1
ATOM 1550 C C . LEU A 1 217 ? 22.721 -34.104 -37.060 1.00 86.12 217 LEU A C 1
ATOM 1552 O O . LEU A 1 217 ? 23.694 -34.770 -36.696 1.00 86.12 217 LEU A O 1
ATOM 1556 N N . VAL A 1 218 ? 22.404 -32.941 -36.490 1.00 86.88 218 VAL A N 1
ATOM 1557 C CA . VAL A 1 218 ? 23.036 -32.470 -35.250 1.00 86.88 218 VAL A CA 1
ATOM 1558 C C . VAL A 1 218 ? 21.993 -32.344 -34.154 1.00 86.88 218 VAL A C 1
ATOM 1560 O O . VAL A 1 218 ? 20.986 -31.667 -34.324 1.00 86.88 218 VAL A O 1
ATOM 1563 N N . THR A 1 219 ? 22.239 -32.987 -33.016 1.00 86.75 219 THR A N 1
ATOM 1564 C CA . THR A 1 219 ? 21.336 -32.969 -31.863 1.00 86.75 219 THR A CA 1
ATOM 1565 C C . THR A 1 219 ? 22.003 -32.366 -30.645 1.00 86.75 219 THR A C 1
ATOM 1567 O O . THR A 1 219 ? 23.167 -32.664 -30.386 1.00 86.75 219 THR A O 1
ATOM 1570 N N . PHE A 1 220 ? 21.260 -31.610 -29.846 1.00 84.19 220 PHE A N 1
ATOM 1571 C CA . PHE A 1 220 ? 21.669 -31.194 -28.503 1.00 84.19 220 PHE A CA 1
ATOM 1572 C C . PHE A 1 220 ? 20.443 -31.089 -27.597 1.00 84.19 220 PHE A C 1
ATOM 1574 O O . PHE A 1 220 ? 19.322 -30.946 -28.078 1.00 84.19 220 PHE A O 1
ATOM 1581 N N . SER A 1 221 ? 20.618 -31.175 -26.279 1.00 81.62 221 SER A N 1
ATOM 1582 C CA . SER A 1 221 ? 19.492 -31.041 -25.346 1.00 81.62 221 SER A CA 1
ATOM 1583 C C . SER A 1 221 ? 19.466 -29.670 -24.685 1.00 81.62 221 SER A C 1
ATOM 1585 O O . SER A 1 221 ? 20.504 -29.181 -24.248 1.00 81.62 221 SER A O 1
ATOM 1587 N N . VAL A 1 222 ? 18.282 -29.097 -24.515 1.00 80.44 222 VAL A N 1
ATOM 1588 C CA . VAL A 1 222 ? 18.058 -27.842 -23.795 1.00 80.44 222 VAL A CA 1
ATOM 1589 C C . VAL A 1 222 ? 17.097 -28.093 -22.645 1.00 80.44 222 VAL A C 1
ATOM 1591 O O . VAL A 1 222 ? 16.030 -28.684 -22.817 1.00 80.44 222 VAL A O 1
ATOM 1594 N N . LYS A 1 223 ? 17.447 -27.614 -21.456 1.00 77.12 223 LYS A N 1
ATOM 1595 C CA . LYS A 1 223 ? 16.560 -27.598 -20.289 1.00 77.12 223 LYS A CA 1
ATOM 1596 C C . LYS A 1 223 ? 16.338 -26.158 -19.854 1.00 77.12 223 LYS A C 1
ATOM 1598 O O . LYS A 1 223 ? 17.321 -25.475 -19.615 1.00 77.12 223 LYS A O 1
ATOM 1603 N N . ILE A 1 224 ? 15.081 -25.737 -19.695 1.00 74.25 224 ILE A N 1
ATOM 1604 C CA . ILE A 1 224 ? 14.691 -24.388 -19.243 1.00 74.25 224 ILE A CA 1
ATOM 1605 C C . ILE A 1 224 ? 13.949 -24.484 -17.908 1.00 74.25 224 ILE A C 1
ATOM 1607 O O . ILE A 1 224 ? 13.152 -25.402 -17.709 1.00 74.25 224 ILE A O 1
ATOM 1611 N N . GLY A 1 225 ? 14.213 -23.555 -16.985 1.00 63.88 225 GLY A N 1
ATOM 1612 C CA . GLY A 1 225 ? 13.368 -23.282 -15.815 1.00 63.88 225 GLY A CA 1
ATOM 1613 C C . GLY A 1 225 ? 13.086 -24.492 -14.916 1.00 63.88 225 GLY A C 1
ATOM 1614 O O . GLY A 1 225 ? 12.000 -24.614 -14.360 1.00 63.88 225 GLY A O 1
ATOM 1615 N N . GLY A 1 226 ? 14.025 -25.439 -14.812 1.00 61.28 226 GLY A N 1
ATOM 1616 C CA . GLY A 1 226 ? 13.842 -26.675 -14.039 1.00 61.28 226 GLY A CA 1
ATOM 1617 C C . GLY A 1 226 ? 12.967 -27.756 -14.700 1.00 61.28 226 GLY A C 1
ATOM 1618 O O . GLY A 1 226 ? 12.819 -28.827 -14.112 1.00 61.28 226 GLY A O 1
ATOM 1619 N N . GLY A 1 227 ? 12.446 -27.526 -15.910 1.00 69.19 227 GLY A N 1
ATOM 1620 C CA . GLY A 1 227 ? 11.621 -28.467 -16.679 1.00 69.19 227 GLY A CA 1
ATOM 1621 C C . GLY A 1 227 ? 12.366 -29.700 -17.215 1.00 69.19 227 GLY A C 1
ATOM 1622 O O . GLY A 1 227 ? 13.547 -29.920 -16.938 1.00 69.19 227 GLY A O 1
ATOM 1623 N N . ALA A 1 228 ? 11.665 -30.537 -17.985 1.00 78.31 228 ALA A N 1
ATOM 1624 C CA . ALA A 1 228 ? 12.281 -31.673 -18.672 1.00 78.31 228 ALA A CA 1
ATOM 1625 C C . ALA A 1 228 ? 13.212 -31.188 -19.798 1.00 78.31 228 ALA A C 1
ATOM 1627 O O . ALA A 1 228 ? 12.920 -30.191 -20.455 1.00 78.31 228 ALA A O 1
ATOM 1628 N N . ALA A 1 229 ? 14.326 -31.893 -20.017 1.00 80.94 229 ALA A N 1
ATOM 1629 C CA . ALA A 1 229 ? 15.211 -31.603 -21.140 1.00 80.94 229 ALA A CA 1
ATOM 1630 C C . ALA A 1 229 ? 14.499 -31.943 -22.459 1.00 80.94 229 ALA A C 1
ATOM 1632 O O . ALA A 1 229 ? 13.973 -33.048 -22.608 1.00 80.94 229 ALA A O 1
ATOM 1633 N N . LYS A 1 230 ? 14.483 -30.995 -23.394 1.00 84.31 230 LYS A N 1
ATOM 1634 C CA . LYS A 1 230 ? 13.996 -31.173 -24.763 1.00 84.31 230 LYS A CA 1
ATOM 1635 C C . LYS A 1 230 ? 15.187 -31.368 -25.698 1.00 84.31 230 LYS A C 1
ATOM 1637 O O . LYS A 1 230 ? 16.211 -30.710 -25.525 1.00 84.31 230 LYS A O 1
ATOM 1642 N N . THR A 1 231 ? 15.060 -32.265 -26.669 1.00 85.94 231 THR A N 1
ATOM 1643 C CA . THR A 1 231 ? 16.078 -32.473 -27.706 1.00 85.94 231 THR A CA 1
ATOM 1644 C C . THR A 1 231 ? 15.801 -31.535 -28.872 1.00 85.94 231 THR A C 1
ATOM 1646 O O . THR A 1 231 ? 14.681 -31.494 -29.371 1.00 85.94 231 THR A O 1
ATOM 1649 N N . VAL A 1 232 ? 16.820 -30.792 -29.282 1.00 86.75 232 VAL A N 1
ATOM 1650 C CA . VAL A 1 232 ? 16.842 -29.988 -30.501 1.00 86.75 232 VAL A CA 1
ATOM 1651 C C . VAL A 1 232 ? 17.540 -30.793 -31.580 1.00 86.75 232 VAL A C 1
ATOM 1653 O O . VAL A 1 232 ? 18.617 -31.335 -31.332 1.00 86.75 232 VAL A O 1
ATOM 1656 N N . GLU A 1 233 ? 16.933 -30.852 -32.758 1.00 88.44 233 GLU A N 1
ATOM 1657 C CA . GLU A 1 233 ? 17.447 -31.547 -33.933 1.00 88.44 233 GLU A CA 1
ATOM 1658 C C . GLU A 1 233 ? 17.651 -30.530 -35.055 1.00 88.44 233 GLU A C 1
ATOM 1660 O O . GLU A 1 233 ? 16.770 -29.723 -35.332 1.00 88.44 233 GLU A O 1
ATOM 1665 N N . ILE A 1 234 ? 18.824 -30.556 -35.679 1.00 87.69 234 ILE A N 1
ATOM 1666 C CA . ILE A 1 234 ? 19.168 -29.752 -36.851 1.00 87.69 234 ILE A CA 1
ATOM 1667 C C . ILE A 1 234 ? 19.337 -30.729 -38.010 1.00 87.69 234 ILE A C 1
ATOM 1669 O O . ILE A 1 234 ? 20.273 -31.532 -38.010 1.00 87.69 234 ILE A O 1
ATOM 1673 N N . THR A 1 235 ? 18.421 -30.661 -38.969 1.00 87.00 235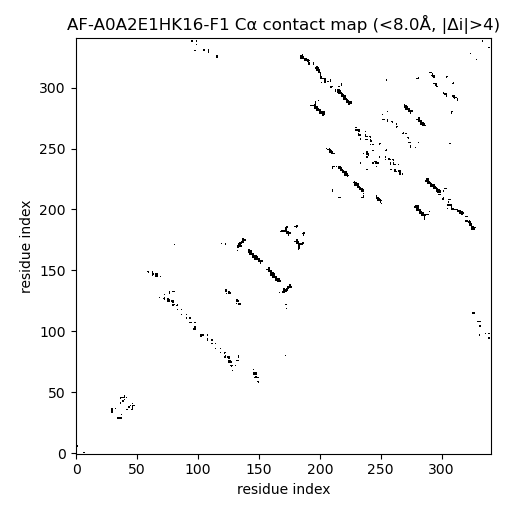 THR A N 1
ATOM 1674 C CA . THR A 1 235 ? 18.379 -31.473 -40.196 1.00 87.00 235 THR A CA 1
ATOM 1675 C C . THR A 1 235 ? 18.392 -30.579 -41.435 1.00 87.00 235 THR A C 1
ATOM 1677 O O . THR A 1 235 ? 18.237 -29.360 -41.337 1.00 87.00 235 THR A O 1
ATOM 1680 N N . ASP A 1 236 ? 18.510 -31.173 -42.621 1.00 86.88 236 ASP A N 1
ATOM 1681 C CA . ASP A 1 236 ? 18.346 -30.474 -43.901 1.00 86.88 236 ASP A CA 1
ATOM 1682 C C . ASP A 1 236 ? 17.044 -29.650 -43.984 1.00 86.88 236 ASP A C 1
ATOM 1684 O O . ASP A 1 236 ? 17.057 -28.515 -44.464 1.00 86.88 236 ASP A O 1
ATOM 1688 N N . GLN A 1 237 ? 15.944 -30.170 -43.437 1.00 85.12 237 GLN A N 1
ATOM 1689 C CA . GLN A 1 237 ? 14.657 -29.484 -43.382 1.00 85.12 237 GLN A CA 1
ATOM 1690 C C . GLN A 1 237 ? 14.702 -28.235 -42.491 1.00 85.12 237 GLN A C 1
ATOM 1692 O O . GLN A 1 237 ? 14.190 -27.194 -42.897 1.00 85.12 237 GLN A O 1
ATOM 1697 N N . THR A 1 238 ? 15.387 -28.284 -41.342 1.00 86.56 238 THR A N 1
ATOM 1698 C CA . THR A 1 238 ? 15.527 -27.104 -40.462 1.00 86.56 238 THR A CA 1
ATOM 1699 C C . THR A 1 238 ? 16.272 -25.950 -41.141 1.00 86.56 238 THR A C 1
ATOM 1701 O O . THR A 1 238 ? 15.969 -24.785 -40.890 1.00 86.56 238 THR A O 1
ATOM 1704 N N . LEU A 1 239 ? 17.211 -26.249 -42.051 1.00 86.56 239 LEU A N 1
ATOM 1705 C CA . LEU A 1 239 ? 17.920 -25.232 -42.836 1.00 86.56 239 LEU A CA 1
ATOM 1706 C C . LEU A 1 239 ? 16.994 -24.559 -43.857 1.00 86.56 239 LEU A C 1
ATOM 1708 O O . LEU A 1 239 ? 17.040 -23.339 -44.027 1.00 86.56 239 LEU A O 1
ATOM 1712 N N . LEU A 1 240 ? 16.138 -25.340 -44.519 1.00 86.75 240 LEU A N 1
ATOM 1713 C CA . LEU A 1 240 ? 15.147 -24.818 -45.461 1.00 86.75 240 LEU A CA 1
ATOM 1714 C C . LEU A 1 240 ? 14.074 -23.990 -44.743 1.00 86.75 240 LEU A C 1
ATOM 1716 O O . LEU A 1 240 ? 13.720 -22.907 -45.212 1.00 86.75 240 LEU A O 1
ATOM 1720 N N . ASP A 1 241 ? 13.614 -24.452 -43.580 1.00 88.12 241 ASP A N 1
ATOM 1721 C CA . ASP A 1 241 ? 12.628 -23.749 -42.752 1.00 88.12 241 ASP A CA 1
ATOM 1722 C C . ASP A 1 241 ? 13.208 -22.459 -42.144 1.00 88.12 241 ASP A C 1
ATOM 1724 O O . ASP A 1 241 ? 12.485 -21.478 -41.955 1.00 88.12 241 ASP A O 1
ATOM 1728 N N . ALA A 1 242 ? 14.528 -22.407 -41.928 1.00 84.25 242 ALA A N 1
ATOM 1729 C CA . ALA A 1 242 ? 15.257 -21.196 -41.546 1.00 84.25 242 ALA A CA 1
ATOM 1730 C C . ALA A 1 242 ? 15.397 -20.175 -42.694 1.00 84.25 242 ALA A C 1
ATOM 1732 O O . ALA A 1 242 ? 15.832 -19.045 -42.461 1.00 84.25 242 ALA A O 1
ATOM 1733 N N . GLY A 1 243 ? 15.010 -20.541 -43.923 1.00 83.94 243 GLY A N 1
ATOM 1734 C CA . GLY A 1 243 ? 14.985 -19.654 -45.086 1.00 83.94 243 GLY A CA 1
ATOM 1735 C C . GLY A 1 243 ? 16.254 -19.667 -45.940 1.00 83.94 243 GLY A C 1
ATOM 1736 O O . GLY A 1 243 ? 16.429 -18.767 -46.767 1.00 83.94 243 GLY A O 1
ATOM 1737 N N . LEU A 1 244 ? 17.136 -20.658 -45.772 1.00 85.88 244 LEU A N 1
ATOM 1738 C CA . LEU A 1 244 ? 18.289 -20.838 -46.657 1.00 85.88 244 LEU A CA 1
ATOM 1739 C C . LEU A 1 244 ? 17.833 -21.372 -48.025 1.00 85.88 244 LEU A C 1
ATOM 1741 O O . LEU A 1 244 ? 16.864 -22.119 -48.147 1.00 85.88 244 LEU A O 1
ATOM 1745 N N . THR A 1 245 ? 18.551 -20.995 -49.086 1.00 83.50 245 THR A N 1
ATOM 1746 C CA . THR A 1 245 ? 18.243 -21.438 -50.460 1.00 83.50 245 THR A CA 1
ATOM 1747 C C . THR A 1 245 ? 18.731 -22.853 -50.769 1.00 83.50 245 THR A C 1
ATOM 1749 O O . THR A 1 245 ? 18.292 -23.453 -51.748 1.00 83.50 245 THR A O 1
ATOM 1752 N N . ASP A 1 246 ? 19.679 -23.358 -49.985 1.00 84.81 246 ASP A N 1
ATOM 1753 C CA . ASP A 1 246 ? 20.215 -24.712 -50.062 1.00 84.81 246 ASP A CA 1
ATOM 1754 C C . ASP A 1 246 ? 20.592 -25.211 -48.658 1.00 84.81 246 ASP A C 1
ATOM 1756 O O . ASP A 1 246 ? 20.459 -24.496 -47.667 1.00 84.81 246 ASP A O 1
ATOM 1760 N N . THR A 1 247 ? 21.075 -26.446 -48.565 1.00 85.62 247 THR A N 1
ATOM 1761 C CA . THR A 1 247 ? 21.418 -27.094 -47.294 1.00 85.62 247 THR A CA 1
ATOM 1762 C C . THR A 1 247 ? 22.815 -26.712 -46.779 1.00 85.62 247 THR A C 1
ATOM 1764 O O . THR A 1 247 ? 23.493 -27.523 -46.149 1.00 85.62 247 THR A O 1
ATOM 1767 N N . THR A 1 248 ? 23.303 -25.497 -47.068 1.00 84.44 248 THR A N 1
ATOM 1768 C CA . THR A 1 248 ? 24.651 -25.044 -46.680 1.00 84.44 248 THR A CA 1
ATOM 1769 C C . THR A 1 248 ? 24.636 -23.725 -45.906 1.00 84.44 248 THR A C 1
ATOM 1771 O O . THR A 1 248 ? 24.218 -22.688 -46.417 1.00 84.44 248 THR A O 1
ATOM 1774 N N . ILE A 1 249 ? 25.209 -23.742 -44.702 1.00 85.00 249 ILE A N 1
ATOM 1775 C CA . ILE A 1 249 ? 25.433 -22.572 -43.843 1.00 85.00 249 ILE A CA 1
ATOM 1776 C C . ILE A 1 249 ? 26.695 -21.846 -44.329 1.00 85.00 249 ILE A C 1
ATOM 1778 O O . ILE A 1 249 ? 27.775 -22.443 -44.352 1.00 85.00 249 ILE A O 1
ATOM 1782 N N . ARG A 1 250 ? 26.581 -20.575 -44.743 1.00 83.38 250 ARG A N 1
ATOM 1783 C CA . ARG A 1 250 ? 27.699 -19.794 -45.322 1.00 83.38 250 ARG A CA 1
ATOM 1784 C C . ARG A 1 250 ? 28.094 -18.566 -44.515 1.00 83.38 250 ARG A C 1
ATOM 1786 O O . ARG A 1 250 ? 29.155 -18.000 -44.767 1.00 83.38 250 ARG A O 1
ATOM 1793 N N . SER A 1 251 ? 27.252 -18.138 -43.584 1.00 81.50 251 SER A N 1
ATOM 1794 C CA . SER A 1 251 ? 27.477 -16.947 -42.776 1.00 81.50 251 SER A CA 1
ATOM 1795 C C . SER A 1 251 ? 26.978 -17.123 -41.346 1.00 81.50 251 SER A C 1
ATOM 1797 O O . SER A 1 251 ? 26.130 -17.967 -41.058 1.00 81.50 251 SER A O 1
ATOM 1799 N N . ASN A 1 252 ? 27.462 -16.264 -40.451 1.00 76.44 252 ASN A N 1
ATOM 1800 C CA . ASN A 1 252 ? 26.999 -16.177 -39.066 1.00 76.44 252 ASN A CA 1
ATOM 1801 C C . ASN A 1 252 ? 25.490 -15.881 -38.983 1.00 76.44 252 ASN A C 1
ATOM 1803 O O . ASN A 1 252 ? 24.825 -16.336 -38.058 1.00 76.44 252 ASN A O 1
ATOM 1807 N N . ALA A 1 253 ? 24.946 -15.143 -39.959 1.00 79.19 253 ALA A N 1
ATOM 1808 C CA . ALA A 1 253 ? 23.515 -14.869 -40.050 1.00 79.19 253 ALA A CA 1
ATOM 1809 C C . ALA A 1 253 ? 22.717 -16.137 -40.394 1.00 79.19 253 ALA A C 1
ATOM 1811 O O . ALA A 1 253 ? 21.693 -16.394 -39.764 1.00 79.19 253 ALA A O 1
ATOM 1812 N N . ASP A 1 254 ? 23.220 -16.953 -41.327 1.00 84.38 254 ASP A N 1
ATOM 1813 C CA . ASP A 1 254 ? 22.613 -18.246 -41.662 1.00 84.38 254 ASP A CA 1
ATOM 1814 C C . ASP A 1 254 ? 22.650 -19.183 -40.450 1.00 84.38 254 ASP A C 1
ATOM 1816 O O . ASP A 1 254 ? 21.649 -19.806 -40.115 1.00 84.38 254 ASP A O 1
ATOM 1820 N N . LEU A 1 255 ? 23.783 -19.236 -39.741 1.00 82.31 255 LEU A N 1
ATOM 1821 C CA . LEU A 1 255 ? 23.938 -20.070 -38.550 1.00 82.31 255 LEU A CA 1
ATOM 1822 C C . LEU A 1 255 ? 22.965 -19.658 -37.436 1.00 82.31 255 LEU A C 1
ATOM 1824 O O . LEU A 1 255 ? 22.285 -20.510 -36.865 1.00 82.31 255 LEU A O 1
ATOM 1828 N N . ALA A 1 256 ? 22.856 -18.357 -37.150 1.00 81.31 256 ALA A N 1
ATOM 1829 C CA . ALA A 1 256 ? 21.914 -17.845 -36.158 1.00 81.31 256 ALA A CA 1
ATOM 1830 C C . ALA A 1 256 ? 20.457 -18.152 -36.541 1.00 81.31 256 ALA A C 1
ATOM 1832 O O . ALA A 1 256 ? 19.666 -18.541 -35.678 1.00 81.31 256 ALA A O 1
ATOM 1833 N N . ALA A 1 257 ? 20.104 -18.026 -37.825 1.00 85.44 257 ALA A N 1
ATOM 1834 C CA . ALA A 1 257 ? 18.773 -18.357 -38.327 1.00 85.44 257 ALA A CA 1
ATOM 1835 C C . ALA A 1 257 ? 18.457 -19.851 -38.168 1.00 85.44 257 ALA A C 1
ATOM 1837 O O . ALA A 1 257 ? 17.391 -20.192 -37.656 1.00 85.44 257 ALA A O 1
ATOM 1838 N N . VAL A 1 258 ? 19.398 -20.730 -38.523 1.00 87.25 258 VAL A N 1
ATOM 1839 C CA . VAL A 1 258 ? 19.252 -22.189 -38.407 1.00 87.25 258 VAL A CA 1
ATOM 1840 C C . VAL A 1 258 ? 19.105 -22.621 -36.952 1.00 87.25 258 VAL A C 1
ATOM 1842 O O . VAL A 1 258 ? 18.179 -23.361 -36.633 1.00 87.25 258 VAL A O 1
ATOM 1845 N N . LEU A 1 259 ? 19.946 -22.125 -36.039 1.00 85.25 259 LEU A N 1
ATOM 1846 C CA . LEU A 1 259 ? 19.830 -22.464 -34.613 1.00 85.25 259 LEU A CA 1
ATOM 1847 C C . LEU A 1 259 ? 18.531 -21.925 -33.999 1.00 85.25 259 LEU A C 1
ATOM 1849 O O . LEU A 1 259 ? 17.896 -22.613 -33.201 1.00 85.25 259 LEU A O 1
ATOM 1853 N N . THR A 1 260 ? 18.107 -20.720 -34.389 1.00 86.12 260 THR A N 1
ATOM 1854 C CA . THR A 1 260 ? 16.824 -20.153 -33.947 1.00 86.12 260 THR A CA 1
ATOM 1855 C C . THR A 1 260 ? 15.650 -20.987 -34.455 1.00 86.12 260 THR A C 1
ATOM 1857 O O . THR A 1 260 ? 14.680 -21.192 -33.725 1.00 86.12 260 THR A O 1
ATOM 1860 N N . GLN A 1 261 ? 15.714 -21.469 -35.696 1.00 88.06 261 GLN A N 1
ATOM 1861 C CA . GLN A 1 261 ? 14.668 -22.311 -36.262 1.00 88.06 261 GLN A CA 1
ATOM 1862 C C . GLN A 1 261 ? 14.634 -23.689 -35.599 1.00 88.06 261 GLN A C 1
ATOM 1864 O O . GLN A 1 261 ? 13.570 -24.114 -35.167 1.00 88.06 261 GLN A O 1
ATOM 1869 N N . ALA A 1 262 ? 15.786 -24.320 -35.385 1.00 88.00 262 ALA A N 1
ATOM 1870 C CA . ALA A 1 262 ? 15.867 -25.611 -34.710 1.00 88.00 262 ALA A CA 1
ATOM 1871 C C . ALA A 1 262 ? 15.287 -25.567 -33.283 1.00 88.00 262 ALA A C 1
ATOM 1873 O O . ALA A 1 262 ? 14.596 -26.490 -32.852 1.00 88.00 262 ALA A O 1
ATOM 1874 N N . LEU A 1 263 ? 15.501 -24.467 -32.549 1.00 86.94 263 LEU A N 1
ATOM 1875 C CA . LEU A 1 263 ? 14.861 -24.251 -31.245 1.00 86.94 263 LEU A CA 1
ATOM 1876 C C . LEU A 1 263 ? 13.332 -24.162 -31.362 1.00 86.94 263 LEU A C 1
ATOM 1878 O O . LEU A 1 263 ? 12.626 -24.752 -30.544 1.00 86.94 263 LEU A O 1
ATOM 1882 N N . LYS A 1 264 ? 12.810 -23.479 -32.387 1.00 86.94 264 LYS A N 1
ATOM 1883 C CA . LYS A 1 264 ? 11.361 -23.405 -32.642 1.00 86.94 264 LYS A CA 1
ATOM 1884 C C . LYS A 1 264 ? 10.775 -24.762 -33.018 1.00 86.94 264 LYS A C 1
ATOM 1886 O O . LYS A 1 264 ? 9.715 -25.106 -32.502 1.00 86.94 264 LYS A O 1
ATOM 1891 N N . ASP A 1 265 ? 11.459 -25.532 -33.859 1.00 87.75 265 ASP A N 1
ATOM 1892 C CA . ASP A 1 265 ? 11.020 -26.867 -34.284 1.00 87.75 265 ASP A CA 1
ATOM 1893 C C . ASP A 1 265 ? 10.960 -27.839 -33.094 1.00 87.75 265 ASP A C 1
ATOM 1895 O O . ASP A 1 265 ? 10.061 -28.675 -33.001 1.00 87.75 265 ASP A O 1
ATOM 1899 N N . ALA A 1 266 ? 11.854 -27.659 -32.118 1.00 85.62 266 ALA A N 1
ATOM 1900 C CA . ALA A 1 266 ? 11.856 -28.374 -30.842 1.00 85.62 266 ALA A CA 1
ATOM 1901 C C . ALA A 1 266 ? 10.844 -27.833 -29.805 1.00 85.62 266 ALA A C 1
ATOM 1903 O O . ALA A 1 266 ? 10.834 -28.280 -28.651 1.00 85.62 266 ALA A O 1
ATOM 1904 N N . ASP A 1 267 ? 9.991 -26.873 -30.183 1.00 84.69 267 ASP A N 1
ATOM 1905 C CA . ASP A 1 267 ? 9.017 -26.210 -29.305 1.00 84.69 267 ASP A CA 1
ATOM 1906 C C . ASP A 1 267 ? 9.690 -25.548 -28.082 1.00 84.69 267 ASP A C 1
ATOM 1908 O O . ASP A 1 267 ? 9.208 -25.601 -26.945 1.00 84.69 267 ASP A O 1
ATOM 1912 N N . ILE A 1 268 ? 10.873 -24.969 -28.290 1.00 81.44 268 ILE A N 1
ATOM 1913 C CA . ILE A 1 268 ? 11.602 -24.189 -27.292 1.00 81.44 268 ILE A CA 1
ATOM 1914 C C . ILE A 1 268 ? 11.450 -22.709 -27.631 1.00 81.44 268 ILE A C 1
ATOM 1916 O O . ILE A 1 268 ? 11.963 -22.213 -28.631 1.00 81.44 268 ILE A O 1
ATOM 1920 N N . THR A 1 269 ? 10.758 -21.984 -26.758 1.00 76.75 269 THR A N 1
ATOM 1921 C CA . THR A 1 269 ? 10.573 -20.533 -26.858 1.00 76.75 269 THR A CA 1
ATOM 1922 C C . THR A 1 269 ? 11.310 -19.823 -25.729 1.00 76.75 269 THR A C 1
ATOM 1924 O O . THR A 1 269 ? 11.388 -20.356 -24.625 1.00 76.75 269 THR A O 1
ATOM 1927 N N . GLY A 1 270 ? 11.793 -18.603 -25.977 1.00 69.25 270 GLY A N 1
ATOM 1928 C CA . GLY A 1 270 ? 12.441 -17.777 -24.949 1.00 69.25 270 GLY A CA 1
ATOM 1929 C C . GLY A 1 270 ? 13.957 -17.953 -24.841 1.00 69.25 270 GLY A C 1
ATOM 1930 O O . GLY A 1 270 ? 14.545 -17.477 -23.874 1.00 69.25 270 GLY A O 1
ATOM 1931 N N . ILE A 1 271 ? 14.586 -18.622 -25.814 1.00 74.75 271 ILE A N 1
ATOM 1932 C CA . ILE A 1 271 ? 16.036 -18.580 -26.026 1.00 74.75 271 ILE A CA 1
ATOM 1933 C C . ILE A 1 271 ? 16.302 -17.803 -27.313 1.00 74.75 271 ILE A C 1
ATOM 1935 O O . ILE A 1 271 ? 15.847 -18.207 -28.382 1.00 74.75 271 ILE A O 1
ATOM 1939 N N . ASP A 1 272 ? 17.057 -16.720 -27.202 1.00 75.56 272 ASP A N 1
ATOM 1940 C CA . ASP A 1 272 ? 17.585 -15.960 -28.326 1.00 75.56 272 ASP A CA 1
ATOM 1941 C C . ASP A 1 272 ? 18.994 -16.446 -28.669 1.00 75.56 272 ASP A C 1
ATOM 1943 O O . ASP A 1 272 ? 19.822 -16.663 -27.779 1.00 75.56 272 ASP A O 1
ATOM 1947 N N . VAL A 1 273 ? 19.274 -16.593 -29.965 1.00 80.44 273 VAL A N 1
ATOM 1948 C CA . VAL A 1 273 ? 20.587 -16.994 -30.485 1.00 80.44 273 VAL A CA 1
ATOM 1949 C C . VAL A 1 273 ? 21.234 -15.804 -31.179 1.00 80.44 273 VAL A C 1
ATOM 1951 O O . VAL A 1 273 ? 20.664 -15.219 -32.099 1.00 80.44 273 VAL A O 1
ATOM 1954 N N . ALA A 1 274 ? 22.448 -15.469 -30.764 1.00 75.88 274 ALA A N 1
ATOM 1955 C CA . ALA A 1 274 ? 23.283 -14.462 -31.399 1.00 75.88 274 ALA A CA 1
ATOM 1956 C C . ALA A 1 274 ? 24.678 -15.030 -31.668 1.00 75.88 274 ALA A C 1
ATOM 1958 O O . ALA A 1 274 ? 25.116 -15.957 -30.992 1.00 75.88 274 ALA A O 1
ATOM 1959 N N . ILE A 1 275 ? 25.384 -14.451 -32.638 1.00 76.12 275 ILE A N 1
ATOM 1960 C CA . ILE A 1 275 ? 26.818 -14.686 -32.812 1.00 76.12 275 ILE A CA 1
ATOM 1961 C C . ILE A 1 275 ? 27.554 -13.426 -32.362 1.00 76.12 275 ILE A C 1
ATOM 1963 O O . ILE A 1 275 ? 27.217 -12.328 -32.814 1.00 76.12 275 ILE A O 1
ATOM 1967 N N . ASP A 1 276 ? 28.501 -13.560 -31.435 1.00 70.44 276 ASP A N 1
ATOM 1968 C CA . ASP A 1 276 ? 29.256 -12.417 -30.919 1.00 70.44 276 ASP A CA 1
ATOM 1969 C C . ASP A 1 276 ? 30.354 -11.942 -31.893 1.00 70.44 276 ASP A C 1
ATOM 1971 O O . ASP A 1 276 ? 30.608 -12.536 -32.940 1.00 70.44 276 ASP A O 1
ATOM 1975 N N . ALA A 1 277 ? 31.026 -10.840 -31.548 1.00 67.00 277 ALA A N 1
ATOM 1976 C CA . ALA A 1 277 ? 32.099 -10.267 -32.366 1.00 67.00 277 ALA A CA 1
ATOM 1977 C C . ALA A 1 277 ? 33.376 -11.136 -32.439 1.00 67.00 277 ALA A C 1
ATOM 1979 O O . ALA A 1 277 ? 34.312 -10.772 -33.147 1.00 67.00 277 ALA A O 1
ATOM 1980 N N . SER A 1 278 ? 33.438 -12.231 -31.677 1.00 67.75 278 SER A N 1
ATOM 1981 C CA . SER A 1 278 ? 34.516 -13.229 -31.678 1.00 67.75 278 SER A CA 1
ATOM 1982 C C . SER A 1 278 ? 34.067 -14.554 -32.312 1.00 67.75 278 SER A C 1
ATOM 1984 O O . SER A 1 278 ? 34.704 -15.578 -32.077 1.00 67.75 278 SER A O 1
ATOM 1986 N N . ASP A 1 279 ? 32.985 -14.531 -33.100 1.00 69.06 279 ASP A N 1
ATOM 1987 C CA . ASP A 1 279 ? 32.397 -15.682 -33.790 1.00 69.06 279 ASP A CA 1
ATOM 1988 C C . ASP A 1 279 ? 31.905 -16.802 -32.854 1.00 69.06 279 ASP A C 1
ATOM 1990 O O . ASP A 1 279 ? 31.836 -17.960 -33.258 1.00 69.06 279 ASP A O 1
ATOM 1994 N N . ASN A 1 280 ? 31.528 -16.499 -31.608 1.00 71.06 280 ASN A N 1
ATOM 1995 C CA . ASN A 1 280 ? 30.947 -17.496 -30.701 1.00 71.06 280 ASN A CA 1
ATOM 1996 C C . ASN A 1 280 ? 29.420 -17.518 -30.782 1.00 71.06 280 ASN A C 1
ATOM 1998 O O . ASN A 1 280 ? 28.781 -16.465 -30.857 1.00 71.06 280 ASN A O 1
ATOM 2002 N N . VAL A 1 281 ? 28.829 -18.709 -30.666 1.00 77.06 281 VAL A N 1
ATOM 2003 C CA . VAL A 1 281 ? 27.379 -18.861 -30.520 1.00 77.06 281 VAL A CA 1
ATOM 2004 C C . VAL A 1 281 ? 26.988 -18.522 -29.084 1.00 77.06 281 VAL A C 1
ATOM 2006 O O . VAL A 1 281 ? 27.337 -19.220 -28.131 1.00 77.06 281 VAL A O 1
ATOM 2009 N N . VAL A 1 282 ? 26.219 -17.453 -28.924 1.00 74.19 282 VAL A N 1
ATOM 2010 C CA . VAL A 1 282 ? 25.670 -17.017 -27.643 1.00 74.19 282 VAL A CA 1
ATOM 2011 C C . VAL A 1 282 ? 24.186 -17.340 -27.623 1.00 74.19 282 VAL A C 1
ATOM 2013 O O . VAL A 1 282 ? 23.399 -16.754 -28.366 1.00 74.19 282 VAL A O 1
ATOM 2016 N N . LEU A 1 283 ? 23.804 -18.270 -26.751 1.00 75.94 283 LEU A N 1
ATOM 2017 C CA . LEU A 1 283 ? 22.404 -18.523 -26.432 1.00 75.94 283 LEU A CA 1
ATOM 2018 C C . LEU A 1 283 ? 22.056 -17.745 -25.169 1.00 75.94 283 LEU A C 1
ATOM 2020 O O . LEU A 1 283 ? 22.762 -17.855 -24.164 1.00 75.94 283 LEU A O 1
ATOM 2024 N N . SER A 1 284 ? 20.986 -16.964 -25.226 1.00 69.31 284 SER A N 1
ATOM 2025 C CA . SER A 1 284 ? 20.566 -16.084 -24.141 1.00 69.31 284 SER A CA 1
ATOM 2026 C C . SER A 1 284 ? 19.093 -16.295 -23.809 1.00 69.31 284 SER A C 1
ATOM 2028 O O . SER A 1 284 ? 18.274 -16.462 -24.706 1.00 69.31 284 SER A O 1
ATOM 2030 N N . SER A 1 285 ? 18.747 -16.344 -22.525 1.00 66.81 285 SER A N 1
ATOM 2031 C CA . SER A 1 285 ? 17.364 -16.537 -22.078 1.00 66.81 285 SER A CA 1
ATOM 2032 C C . SER A 1 285 ? 17.105 -15.819 -20.767 1.00 66.81 285 SER A C 1
ATOM 2034 O O . SER A 1 285 ? 17.982 -15.772 -19.904 1.00 66.81 285 SER A O 1
ATOM 2036 N N . THR A 1 286 ? 15.885 -15.312 -20.597 1.00 60.16 286 THR A N 1
ATOM 2037 C CA . THR A 1 286 ? 15.419 -14.738 -19.328 1.00 60.16 286 THR A CA 1
ATOM 2038 C C . THR A 1 286 ? 15.260 -15.810 -18.244 1.00 60.16 286 THR A C 1
ATOM 2040 O O .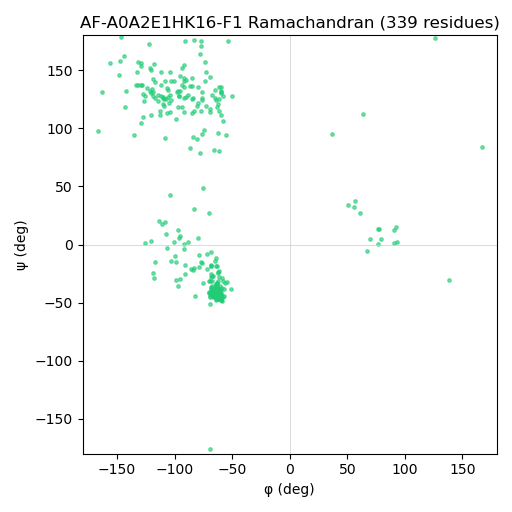 THR A 1 286 ? 15.390 -15.514 -17.060 1.00 60.16 286 THR A O 1
ATOM 2043 N N . ASP A 1 287 ? 15.032 -17.067 -18.635 1.00 63.78 287 ASP A N 1
ATOM 2044 C CA . ASP A 1 287 ? 14.967 -18.201 -17.717 1.00 63.78 287 ASP A CA 1
ATOM 2045 C C . ASP A 1 287 ? 16.329 -18.896 -17.581 1.00 63.78 287 ASP A C 1
ATOM 2047 O O . ASP A 1 287 ? 17.143 -18.940 -18.506 1.00 63.78 287 ASP A O 1
ATOM 2051 N N . THR A 1 288 ? 16.571 -19.527 -16.427 1.00 65.62 288 THR A N 1
ATOM 2052 C CA . THR A 1 288 ? 17.746 -20.394 -16.267 1.00 65.62 288 THR A CA 1
ATOM 2053 C C . THR A 1 288 ? 17.662 -21.539 -17.265 1.00 65.62 288 THR A C 1
ATOM 2055 O O . THR A 1 288 ? 16.690 -22.303 -17.231 1.00 65.62 288 THR A O 1
ATOM 2058 N N . PHE A 1 289 ? 18.688 -21.721 -18.088 1.00 70.94 289 PHE A N 1
ATOM 2059 C CA . PHE A 1 289 ? 18.755 -22.855 -18.995 1.00 70.94 289 PHE A CA 1
ATOM 2060 C C . PHE A 1 289 ? 20.107 -23.564 -18.930 1.00 70.94 289 PHE A C 1
ATOM 2062 O O . PHE A 1 289 ? 21.114 -22.996 -18.508 1.00 70.94 289 PHE A O 1
ATOM 2069 N N . SER A 1 290 ? 20.122 -24.831 -19.329 1.00 70.88 290 SER A N 1
ATOM 2070 C CA . SER A 1 290 ? 21.345 -25.610 -19.507 1.00 70.88 290 SER A CA 1
ATOM 2071 C C . SER A 1 290 ? 21.318 -26.325 -20.846 1.00 70.88 290 SER A C 1
ATOM 2073 O O . SER A 1 290 ? 20.300 -26.921 -21.211 1.00 70.88 290 SER A O 1
ATOM 2075 N N . LEU A 1 291 ? 22.454 -26.307 -21.531 1.00 75.62 291 LEU A N 1
ATOM 2076 C CA . LEU A 1 291 ? 22.708 -27.095 -22.730 1.00 75.62 291 LEU A CA 1
ATOM 2077 C C . LEU A 1 291 ? 23.349 -28.422 -22.311 1.00 75.62 291 LEU A C 1
ATOM 2079 O O . LEU A 1 291 ? 24.230 -28.440 -21.452 1.00 75.62 291 LEU A O 1
ATOM 2083 N N . GLY A 1 292 ? 22.888 -29.524 -22.890 1.00 71.00 292 GLY A N 1
ATOM 2084 C CA . GLY A 1 292 ? 23.582 -30.808 -22.825 1.00 71.00 292 GLY A CA 1
ATOM 2085 C C . GLY A 1 292 ? 24.532 -30.979 -24.001 1.00 71.00 292 GLY A C 1
ATOM 2086 O O . GLY A 1 292 ? 24.579 -30.141 -24.902 1.00 71.00 292 GLY A O 1
ATOM 2087 N N . ASP A 1 293 ? 25.281 -32.078 -23.983 1.00 72.69 293 ASP A N 1
ATOM 2088 C CA . ASP A 1 293 ? 26.264 -32.373 -25.018 1.00 72.69 293 ASP A CA 1
ATOM 2089 C C . ASP A 1 293 ? 25.606 -32.463 -26.396 1.00 72.69 293 ASP A C 1
ATOM 2091 O O . ASP A 1 293 ? 24.547 -33.077 -26.565 1.00 72.69 293 ASP A O 1
ATOM 2095 N N . ALA A 1 294 ? 26.250 -31.844 -27.383 1.00 77.88 294 ALA A N 1
ATOM 2096 C CA . ALA A 1 294 ? 25.816 -31.933 -28.761 1.00 77.88 294 ALA A CA 1
ATOM 2097 C C . ALA A 1 294 ? 26.520 -33.093 -29.472 1.00 77.88 294 ALA A C 1
ATOM 2099 O O . ALA A 1 294 ? 27.717 -33.332 -29.293 1.00 77.88 294 ALA A O 1
ATOM 2100 N N . ALA A 1 295 ? 25.775 -33.790 -30.319 1.00 80.31 295 ALA A N 1
ATOM 2101 C CA . ALA A 1 295 ? 26.251 -34.903 -31.123 1.00 80.31 295 ALA A CA 1
ATOM 2102 C C . ALA A 1 295 ? 25.883 -34.671 -32.588 1.00 80.31 295 ALA A C 1
ATOM 2104 O O . ALA A 1 295 ? 24.770 -34.251 -32.888 1.00 80.31 295 ALA A O 1
ATOM 2105 N N . ALA A 1 296 ? 26.817 -34.961 -33.493 1.00 82.38 296 ALA A N 1
ATOM 2106 C CA . ALA A 1 296 ? 26.568 -34.986 -34.930 1.00 82.38 296 ALA A CA 1
ATOM 2107 C C . ALA A 1 296 ? 26.583 -36.438 -35.432 1.00 82.38 296 ALA A C 1
ATOM 2109 O O . ALA A 1 296 ? 27.412 -37.238 -34.991 1.00 82.38 296 ALA A O 1
ATOM 2110 N N . SER A 1 297 ? 25.676 -36.764 -36.347 1.00 78.56 297 SER A N 1
ATOM 2111 C CA . SER A 1 297 ? 25.555 -38.050 -37.038 1.00 78.56 297 SER A CA 1
ATOM 2112 C C . SER A 1 297 ? 25.382 -37.793 -38.538 1.00 78.56 297 SER A C 1
ATOM 2114 O O . SER A 1 297 ? 24.829 -36.763 -38.913 1.00 78.56 297 SER A O 1
ATOM 2116 N N . GLY A 1 298 ? 25.881 -38.694 -39.388 1.00 68.50 298 GLY A N 1
ATOM 2117 C CA . GLY A 1 298 ? 25.931 -38.502 -40.846 1.00 68.50 298 GLY A CA 1
ATOM 2118 C C . GLY A 1 298 ? 27.340 -38.686 -41.430 1.00 68.50 298 GLY A C 1
ATOM 2119 O O . GLY A 1 298 ? 28.298 -38.972 -40.703 1.00 68.50 298 GLY A O 1
ATOM 2120 N N . THR A 1 299 ? 27.492 -38.584 -42.754 1.00 63.41 299 THR A N 1
ATOM 2121 C CA . THR A 1 299 ? 28.777 -38.832 -43.444 1.00 63.41 299 THR A CA 1
ATOM 2122 C C . THR A 1 299 ? 29.590 -37.559 -43.701 1.00 63.41 299 THR A C 1
ATOM 2124 O O . THR A 1 299 ? 29.093 -36.600 -44.267 1.00 63.41 299 THR A O 1
ATOM 2127 N N . THR A 1 300 ? 30.883 -37.621 -43.354 1.00 61.03 300 THR A N 1
ATOM 2128 C CA . THR A 1 300 ? 32.010 -36.709 -43.673 1.00 61.03 300 THR A CA 1
ATOM 2129 C C . THR A 1 300 ? 31.733 -35.200 -43.729 1.00 61.03 300 THR A C 1
ATOM 2131 O O . THR A 1 300 ? 31.473 -34.650 -44.793 1.00 61.03 300 THR A O 1
ATOM 2134 N N . GLY A 1 301 ? 31.989 -34.516 -42.607 1.00 63.94 301 GLY A N 1
ATOM 2135 C CA . GLY A 1 301 ? 32.303 -33.079 -42.572 1.00 63.94 301 GLY A CA 1
ATOM 2136 C C . GLY A 1 301 ? 31.623 -32.313 -41.440 1.00 63.94 301 GLY A C 1
ATOM 2137 O O . GLY A 1 301 ? 32.204 -31.370 -40.909 1.00 63.94 301 GLY A O 1
ATOM 2138 N N . ILE A 1 302 ? 30.434 -32.758 -41.029 1.00 74.06 302 ILE A N 1
ATOM 2139 C CA . ILE A 1 302 ? 29.643 -32.104 -39.985 1.00 74.06 302 ILE A CA 1
ATOM 2140 C C . ILE A 1 302 ? 30.113 -32.582 -38.616 1.00 74.06 302 ILE A C 1
ATOM 2142 O O . ILE A 1 302 ? 30.163 -33.775 -38.320 1.00 74.06 302 ILE A O 1
ATOM 2146 N N . THR A 1 303 ? 30.451 -31.629 -37.760 1.00 75.88 303 THR A N 1
ATOM 2147 C CA . THR A 1 303 ? 30.712 -31.870 -36.339 1.00 75.88 303 THR A CA 1
ATOM 2148 C C . THR A 1 303 ? 29.898 -30.883 -35.516 1.00 75.88 303 THR A C 1
ATOM 2150 O O . THR A 1 303 ? 29.617 -29.779 -35.978 1.00 75.88 303 THR A O 1
ATOM 2153 N N . ALA A 1 304 ? 29.550 -31.222 -34.275 1.00 73.19 304 ALA A N 1
ATOM 2154 C CA . ALA A 1 304 ? 28.881 -30.258 -33.400 1.00 73.19 304 ALA A CA 1
ATOM 2155 C C . ALA A 1 304 ? 29.706 -28.959 -33.243 1.00 73.19 304 ALA A C 1
ATOM 2157 O O . ALA A 1 304 ? 29.153 -27.866 -33.223 1.00 73.19 304 ALA A O 1
ATOM 2158 N N . ALA A 1 305 ? 31.040 -29.066 -33.259 1.00 73.50 305 ALA A N 1
ATOM 2159 C CA . ALA A 1 305 ? 31.951 -27.922 -33.258 1.00 73.50 305 ALA A CA 1
ATOM 2160 C C . ALA A 1 305 ? 31.851 -27.043 -34.520 1.00 73.50 305 ALA A C 1
ATOM 2162 O O . ALA A 1 305 ? 31.962 -25.827 -34.411 1.00 73.50 305 ALA A O 1
ATOM 2163 N N . SER A 1 306 ? 31.591 -27.623 -35.699 1.00 73.00 306 SER A N 1
ATOM 2164 C CA . SER A 1 306 ? 31.451 -26.857 -36.951 1.00 73.00 306 SER A CA 1
ATOM 2165 C C . SER A 1 306 ? 30.267 -25.883 -36.953 1.00 73.00 306 SER A C 1
ATOM 2167 O O . SER A 1 306 ? 30.263 -24.934 -37.725 1.00 73.00 306 SER A O 1
ATOM 2169 N N . ILE A 1 307 ? 29.298 -26.075 -36.053 1.00 74.38 307 ILE A N 1
ATOM 2170 C CA . ILE A 1 307 ? 28.163 -25.166 -35.849 1.00 74.38 307 ILE A CA 1
ATOM 2171 C C . ILE A 1 307 ? 28.192 -24.485 -34.470 1.00 74.38 307 ILE A C 1
ATOM 2173 O O . ILE A 1 307 ? 27.168 -24.014 -33.984 1.00 74.38 307 ILE A O 1
ATOM 2177 N N . GLY A 1 308 ? 29.364 -24.451 -33.824 1.00 71.31 308 GLY A N 1
ATOM 2178 C CA . GLY A 1 308 ? 29.579 -23.765 -32.547 1.00 71.31 308 GLY A CA 1
ATOM 2179 C C . GLY A 1 308 ? 29.043 -24.492 -31.308 1.00 71.31 308 GLY A C 1
ATOM 2180 O O . GLY A 1 308 ? 28.993 -23.902 -30.239 1.00 71.31 308 GLY A O 1
ATOM 2181 N N . LEU A 1 309 ? 28.666 -25.774 -31.400 1.00 72.56 309 LEU A N 1
ATOM 2182 C CA . LEU A 1 309 ? 28.039 -26.555 -30.319 1.00 72.56 309 LEU A CA 1
ATOM 2183 C C . LEU A 1 309 ? 29.001 -27.557 -29.633 1.00 72.56 309 LEU A C 1
ATOM 2185 O O . LEU A 1 309 ? 28.624 -28.696 -29.385 1.00 72.56 309 LEU A O 1
ATOM 2189 N N . ASN A 1 310 ? 30.259 -27.209 -29.329 1.00 64.06 310 ASN A N 1
ATOM 2190 C CA . ASN A 1 310 ? 31.182 -28.162 -28.674 1.00 64.06 310 ASN A CA 1
ATOM 2191 C C . ASN A 1 310 ? 31.044 -28.202 -27.134 1.00 64.06 310 ASN A C 1
ATOM 2193 O O . ASN A 1 310 ? 30.840 -27.181 -26.478 1.00 64.06 310 ASN A O 1
ATOM 2197 N N . THR A 1 311 ? 31.197 -29.404 -26.570 1.00 50.84 311 THR A N 1
ATOM 2198 C CA . THR A 1 311 ? 31.010 -29.814 -25.172 1.00 50.84 311 THR A CA 1
ATOM 2199 C C . THR A 1 311 ? 31.843 -28.994 -24.188 1.00 50.84 311 THR A C 1
ATOM 2201 O O . THR A 1 311 ? 33.014 -29.285 -23.948 1.00 50.84 311 THR A O 1
ATOM 2204 N N . THR A 1 312 ? 31.244 -27.948 -23.635 1.00 48.88 312 THR A N 1
ATOM 2205 C CA . THR A 1 312 ? 31.304 -27.478 -22.240 1.00 48.88 312 THR A CA 1
ATOM 2206 C C . THR A 1 312 ? 30.702 -26.083 -22.297 1.00 48.88 312 THR A C 1
ATOM 2208 O O . THR A 1 312 ? 31.417 -25.090 -22.432 1.00 48.88 312 THR A O 1
ATOM 2211 N N . ALA A 1 313 ? 29.369 -26.001 -22.239 1.00 45.41 313 ALA A N 1
ATOM 2212 C CA . ALA A 1 313 ? 28.694 -24.747 -21.943 1.00 45.41 313 ALA A CA 1
ATOM 2213 C C . ALA A 1 313 ? 29.068 -24.375 -20.503 1.00 45.41 313 ALA A C 1
ATOM 2215 O O . ALA A 1 313 ? 28.364 -24.689 -19.544 1.00 45.41 313 ALA A O 1
ATOM 2216 N N . THR A 1 314 ? 30.247 -23.781 -20.333 1.00 43.28 314 THR A N 1
ATOM 2217 C CA . THR A 1 314 ? 30.586 -23.104 -19.092 1.00 43.28 314 THR A CA 1
ATOM 2218 C C . THR A 1 314 ? 29.551 -22.002 -18.992 1.00 43.28 314 THR A C 1
ATOM 2220 O O . THR A 1 314 ? 29.487 -21.137 -19.863 1.00 43.28 314 THR A O 1
ATOM 2223 N N . THR A 1 315 ? 28.687 -22.081 -17.985 1.00 44.16 315 THR A N 1
ATOM 2224 C CA . THR A 1 315 ? 27.756 -21.016 -17.623 1.00 44.16 315 THR A CA 1
ATOM 2225 C C . THR A 1 315 ? 28.593 -19.799 -17.239 1.00 44.16 315 THR A C 1
ATOM 2227 O O . THR A 1 315 ? 28.894 -19.578 -16.066 1.00 44.16 315 THR A O 1
ATOM 2230 N N . THR A 1 316 ? 29.074 -19.051 -18.228 1.00 37.75 316 THR A N 1
ATOM 2231 C CA . THR A 1 316 ? 29.728 -17.770 -18.018 1.00 37.75 316 THR A CA 1
ATOM 2232 C C . THR A 1 316 ? 28.622 -16.768 -17.775 1.00 37.75 316 THR A C 1
ATOM 2234 O O . THR A 1 316 ? 28.220 -16.013 -18.654 1.00 37.75 316 THR A O 1
ATOM 2237 N N . SER A 1 317 ? 28.117 -16.789 -16.546 1.00 46.16 317 SER A N 1
ATOM 2238 C CA . SER A 1 317 ? 27.423 -15.650 -15.979 1.00 46.16 317 SER A CA 1
ATOM 2239 C C . SER A 1 317 ? 28.381 -14.460 -16.003 1.00 46.16 317 SER A C 1
ATOM 2241 O O . SER A 1 317 ? 29.323 -14.409 -15.216 1.00 46.16 317 SER A O 1
ATOM 2243 N N . ALA A 1 318 ? 28.157 -13.511 -16.904 1.00 36.38 318 ALA A N 1
ATOM 2244 C CA . ALA A 1 318 ? 28.590 -12.122 -16.776 1.00 36.38 318 ALA A CA 1
ATOM 2245 C C . ALA A 1 318 ? 27.769 -11.298 -17.786 1.00 36.38 318 ALA A C 1
ATOM 2247 O O . ALA A 1 318 ? 27.646 -11.703 -18.931 1.00 36.38 318 ALA A O 1
ATOM 2248 N N . ALA A 1 319 ? 27.152 -10.169 -17.458 1.00 33.34 319 ALA A N 1
ATOM 2249 C CA . ALA A 1 319 ? 27.489 -9.199 -16.435 1.00 33.34 319 ALA A CA 1
ATOM 2250 C C . ALA A 1 319 ? 26.255 -8.809 -15.609 1.00 33.34 319 ALA A C 1
ATOM 2252 O O . ALA A 1 319 ? 25.172 -8.568 -16.136 1.00 33.34 319 ALA A O 1
ATOM 2253 N N . SER A 1 320 ? 26.442 -8.713 -14.296 1.00 40.47 320 SER A N 1
ATOM 2254 C CA . SER A 1 320 ? 25.528 -8.016 -13.401 1.00 40.47 320 SER A CA 1
ATOM 2255 C C . SER A 1 320 ? 25.480 -6.533 -13.784 1.00 40.47 320 SER A C 1
ATOM 2257 O O . SER A 1 320 ? 26.328 -5.751 -13.347 1.00 40.47 320 SER A O 1
ATOM 2259 N N . ALA A 1 321 ? 24.496 -6.137 -14.585 1.00 39.16 321 ALA A N 1
ATOM 2260 C CA . ALA A 1 321 ? 24.071 -4.750 -14.642 1.00 39.16 321 ALA A CA 1
ATOM 2261 C C . ALA A 1 321 ? 23.140 -4.500 -13.449 1.00 39.16 321 ALA A C 1
ATOM 2263 O O . ALA A 1 321 ? 21.948 -4.760 -13.516 1.00 39.16 321 ALA A O 1
ATOM 2264 N N . GLY A 1 322 ? 23.755 -4.068 -12.346 1.00 48.91 322 GLY A N 1
ATOM 2265 C CA . GLY A 1 322 ? 23.169 -3.179 -11.343 1.00 48.91 322 GLY A CA 1
ATOM 2266 C C . GLY A 1 322 ? 21.959 -3.693 -10.574 1.00 48.91 322 GLY A C 1
ATOM 2267 O O . GLY A 1 322 ? 20.852 -3.759 -11.078 1.00 48.91 322 GLY A O 1
ATOM 2268 N N . ALA A 1 323 ? 22.140 -3.925 -9.283 1.00 46.25 323 ALA A N 1
ATOM 2269 C CA . ALA A 1 323 ? 21.025 -3.935 -8.357 1.00 46.25 323 ALA A CA 1
ATOM 2270 C C . ALA A 1 323 ? 20.524 -2.470 -8.239 1.00 46.25 323 ALA A C 1
ATOM 2272 O O . ALA A 1 323 ? 21.295 -1.607 -7.818 1.00 46.25 323 ALA A O 1
ATOM 2273 N N . ALA A 1 324 ? 19.304 -2.158 -8.688 1.00 55.84 324 ALA A N 1
ATOM 2274 C CA . ALA A 1 324 ? 18.812 -0.778 -8.810 1.00 55.84 324 ALA A CA 1
ATOM 2275 C C . ALA A 1 324 ? 17.552 -0.569 -7.965 1.00 55.84 324 ALA A C 1
ATOM 2277 O O . ALA A 1 324 ? 16.616 -1.362 -8.026 1.00 55.84 324 ALA A O 1
ATOM 2278 N N . ALA A 1 325 ? 17.519 0.490 -7.162 1.00 57.94 325 ALA A N 1
ATOM 2279 C CA . ALA A 1 325 ? 16.299 0.951 -6.512 1.00 57.94 325 ALA A CA 1
ATOM 2280 C C . ALA A 1 325 ? 15.610 1.993 -7.401 1.00 57.94 325 ALA A C 1
ATOM 2282 O O . ALA A 1 325 ? 16.268 2.687 -8.180 1.00 57.94 325 ALA A O 1
ATOM 2283 N N . VAL A 1 326 ? 14.291 2.151 -7.263 1.00 65.12 326 VAL A N 1
ATOM 2284 C CA . VAL A 1 326 ? 13.563 3.225 -7.963 1.00 65.12 326 VAL A CA 1
ATOM 2285 C C . VAL A 1 326 ? 14.084 4.595 -7.533 1.00 65.12 326 VAL A C 1
ATOM 2287 O O . VAL A 1 326 ? 14.065 5.515 -8.338 1.00 65.12 326 VAL A O 1
ATOM 2290 N N . ASP A 1 327 ? 14.605 4.720 -6.313 1.00 63.78 327 ASP A N 1
ATOM 2291 C CA . ASP A 1 327 ? 15.253 5.934 -5.799 1.00 63.78 327 ASP A CA 1
ATOM 2292 C C . ASP A 1 327 ? 16.635 6.220 -6.431 1.00 63.78 327 ASP A C 1
ATOM 2294 O O . ASP A 1 327 ? 17.095 7.355 -6.472 1.00 63.78 327 ASP A O 1
ATOM 2298 N N . THR A 1 328 ? 17.292 5.208 -7.008 1.00 63.69 328 THR A N 1
ATOM 2299 C CA . THR A 1 328 ? 18.656 5.321 -7.557 1.00 63.69 328 THR A CA 1
ATOM 2300 C C . THR A 1 328 ? 18.707 5.232 -9.084 1.00 63.69 328 THR A C 1
ATOM 2302 O O . THR A 1 328 ? 19.767 4.944 -9.639 1.00 63.69 328 THR A O 1
ATOM 2305 N N . ILE A 1 329 ? 17.580 5.417 -9.783 1.00 67.81 329 ILE A N 1
ATOM 2306 C CA . ILE A 1 329 ? 17.546 5.375 -11.255 1.00 67.81 329 ILE A CA 1
ATOM 2307 C C . ILE A 1 329 ? 18.411 6.510 -11.815 1.00 67.81 329 ILE A C 1
ATOM 2309 O O . ILE A 1 329 ? 18.094 7.682 -11.611 1.00 67.81 329 ILE A O 1
ATOM 2313 N N . ASP A 1 330 ? 19.457 6.149 -12.561 1.00 68.31 330 ASP A N 1
ATOM 2314 C CA . ASP A 1 330 ? 20.327 7.066 -13.300 1.00 68.31 330 ASP A CA 1
ATOM 2315 C C . ASP A 1 330 ? 20.437 6.635 -14.773 1.00 68.31 330 ASP A C 1
ATOM 2317 O O . ASP A 1 330 ? 21.051 5.621 -15.103 1.00 68.31 330 ASP A O 1
ATOM 2321 N N . ILE A 1 331 ? 19.844 7.419 -15.676 1.00 69.44 331 ILE A N 1
ATOM 2322 C CA . ILE A 1 331 ? 19.875 7.179 -17.127 1.00 69.44 331 ILE A CA 1
ATOM 2323 C C . ILE A 1 331 ? 21.029 7.890 -17.846 1.00 69.44 331 ILE A C 1
ATOM 2325 O O . ILE A 1 331 ? 21.145 7.780 -19.070 1.00 69.44 331 ILE A O 1
ATOM 2329 N N . THR A 1 332 ? 21.888 8.632 -17.140 1.00 63.22 332 THR A N 1
ATOM 2330 C CA . THR A 1 332 ? 22.964 9.423 -17.770 1.00 63.22 332 THR A CA 1
ATOM 2331 C C . THR A 1 332 ? 24.049 8.558 -18.409 1.00 63.22 332 THR A C 1
ATOM 2333 O O . THR A 1 332 ? 24.655 8.975 -19.397 1.00 63.22 332 THR A O 1
ATOM 2336 N N . SER A 1 333 ? 24.248 7.341 -17.900 1.00 55.59 333 SER A N 1
ATOM 2337 C CA . SER A 1 333 ? 25.205 6.352 -18.415 1.00 55.59 333 SER A CA 1
ATOM 2338 C C . SER A 1 333 ? 24.551 5.174 -19.157 1.00 55.59 333 SER A C 1
ATOM 2340 O O . SER A 1 333 ? 25.263 4.350 -19.726 1.00 55.59 333 SER A O 1
ATOM 2342 N N . ALA A 1 334 ? 23.214 5.115 -19.207 1.00 57.66 334 ALA A N 1
ATOM 2343 C CA . ALA A 1 334 ? 22.464 3.981 -19.747 1.00 57.66 334 ALA A CA 1
ATOM 2344 C C . ALA A 1 334 ? 22.463 3.937 -21.290 1.00 57.66 334 ALA A C 1
ATOM 2346 O O . ALA A 1 334 ? 22.154 4.931 -21.971 1.00 57.66 334 ALA A O 1
ATOM 2347 N N . SER A 1 335 ? 22.768 2.768 -21.857 1.00 52.78 335 SER A N 1
ATOM 2348 C CA . SER A 1 335 ? 22.602 2.469 -23.284 1.00 52.78 335 SER A CA 1
ATOM 2349 C C . SER A 1 335 ? 21.128 2.179 -23.619 1.00 52.78 335 SER A C 1
ATOM 2351 O O . SER A 1 335 ? 20.313 1.932 -22.736 1.00 52.78 335 SER A O 1
ATOM 2353 N N . VAL A 1 336 ? 20.743 2.218 -24.903 1.00 48.28 336 VAL A N 1
ATOM 2354 C CA . VAL A 1 336 ? 19.350 1.944 -25.340 1.00 48.28 336 VAL A CA 1
ATOM 2355 C C . VAL A 1 336 ? 18.905 0.517 -24.970 1.00 48.28 336 VAL A C 1
ATOM 2357 O O . VAL A 1 336 ? 17.711 0.254 -24.833 1.00 48.28 336 VAL A O 1
ATOM 2360 N N . THR A 1 337 ? 19.864 -0.389 -24.779 1.00 43.38 337 THR A N 1
ATOM 2361 C CA . THR A 1 337 ? 19.647 -1.769 -24.334 1.00 43.38 337 THR A CA 1
ATOM 2362 C C . THR A 1 337 ? 19.326 -1.841 -22.838 1.00 43.38 337 THR A C 1
ATOM 2364 O O . THR A 1 337 ? 18.490 -2.646 -22.446 1.00 43.38 337 THR A O 1
ATOM 2367 N N . ASP A 1 338 ? 19.897 -0.949 -22.021 1.00 46.81 338 ASP A N 1
ATOM 2368 C CA . ASP A 1 338 ? 19.732 -0.949 -20.557 1.00 46.81 338 ASP A CA 1
ATOM 2369 C C . ASP A 1 338 ? 18.371 -0.403 -20.093 1.00 46.81 338 ASP A C 1
ATOM 2371 O O . ASP A 1 338 ? 17.991 -0.600 -18.947 1.00 46.81 338 ASP A O 1
ATOM 2375 N N . ILE A 1 339 ? 17.635 0.297 -20.966 1.00 46.41 339 ILE A N 1
ATOM 2376 C CA . ILE A 1 339 ? 16.336 0.918 -20.634 1.00 46.41 339 ILE A CA 1
ATOM 2377 C C . ILE A 1 339 ? 15.150 0.050 -21.114 1.00 46.41 339 ILE A C 1
ATOM 2379 O O . ILE A 1 339 ? 13.994 0.335 -20.805 1.00 46.41 339 ILE A O 1
ATOM 2383 N N . LYS A 1 340 ? 15.409 -0.999 -21.910 1.00 37.41 340 LYS A N 1
ATOM 2384 C CA . LYS A 1 340 ? 14.367 -1.895 -22.450 1.00 37.41 340 LYS A CA 1
ATOM 2385 C C . LYS A 1 340 ? 14.062 -3.108 -21.567 1.00 37.41 340 LYS A C 1
ATOM 2387 O O . LYS A 1 340 ? 13.002 -3.703 -21.763 1.00 37.41 340 LYS A O 1
ATOM 2392 N N . ASN A 1 341 ? 14.958 -3.440 -20.642 1.00 36.62 341 ASN A N 1
ATOM 2393 C CA . ASN A 1 341 ? 14.784 -4.495 -19.641 1.00 36.62 341 ASN A CA 1
ATOM 2394 C C . ASN A 1 341 ? 14.379 -3.894 -18.292 1.00 36.62 341 ASN A C 1
ATOM 2396 O O . ASN A 1 341 ? 13.755 -4.633 -17.501 1.00 36.62 341 ASN A O 1
#

Nearest PDB structures (foldseek):
  7sn9-assembly1_A  TM=6.108E-01  e=2.218E-13  Sinorhizobium meliloti
  6xky-assembly1_A  TM=7.192E-01  e=9.733E-07  Caulobacter vibrioides NA1000
  9cej-assembly1_d  TM=6.930E-01  e=8.660E-07  Caulobacter vibrioides NA1000
  8uxk-assembly1_A  TM=6.948E-01  e=2.336E-06  Caulobacter vibrioides NA1000
  8uxk-assembly1_d  TM=6.820E-01  e=7.083E-06  Caulobacter vibrioides NA1000

pLDDT: mean 78.09, std 14.32, range [33.34, 96.12]

Mean predicted aligned error: 17.02 Å

Secondary structure (DSSP, 8-state):
---SS--HHHHHHHHHHHHHHHHHHHHHHHHHH--SS-STTT-HHHHHHHHHHHHHHHHHHHHHHHHHHHHHHHHHHHHHHHHHHHHHHHHHHHHHHHTSTT--HHHHHHHHHHHHHHHHHHHHH-EETTEESSEE-TT--SEEEEEEEEEE-TTS-EEEEEEEEE-TTT-SEE--SSS---STTTS-EEGGGSSPEEEEEEEPP-S-EE--STT-EEEEEEEETT-PPEEEEE-HHHHHHTT-SSSEE-SHHHHHHHHHHHHHHTT--SEEEEE-TTSEEEEEESS-EEE---EEESSSS--GGGGT--S-----------EE-GGG---SS--TTTTT-

Solvent-accessible surface area (backbone atoms only — not comparable to full-atom values): 18882 Å² total; per-residue (Å²): 138,89,52,92,90,58,55,62,71,59,50,53,50,49,53,51,50,51,52,50,49,55,51,48,53,52,51,50,51,26,64,75,70,69,32,97,58,82,44,56,87,79,36,50,68,64,32,51,53,51,50,51,52,52,52,50,50,55,52,51,50,53,34,51,54,39,39,51,54,42,50,52,38,50,50,37,35,52,54,29,50,54,53,42,49,56,50,50,54,51,47,51,52,52,56,57,54,57,64,42,89,92,55,65,40,64,62,52,39,55,52,45,54,52,52,46,52,48,46,51,51,41,29,62,64,19,48,42,98,89,47,45,61,22,39,38,57,53,85,56,75,51,61,43,76,34,47,68,44,75,48,68,49,98,86,69,51,78,46,78,42,64,46,77,43,75,36,66,92,63,15,40,37,28,47,51,83,79,84,57,38,63,7,75,36,46,21,64,40,63,38,70,74,67,37,60,47,38,34,50,24,44,61,42,55,94,61,73,48,63,47,83,52,9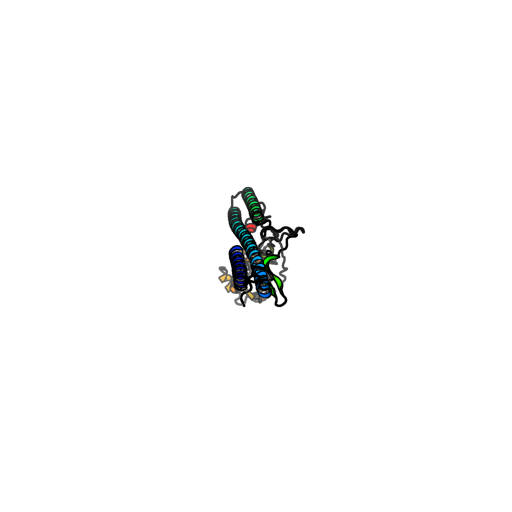6,66,29,36,38,36,33,33,43,27,50,70,87,54,75,71,41,66,29,58,43,38,50,65,32,29,46,74,40,67,44,96,52,46,55,41,78,46,70,67,48,46,31,36,29,54,47,33,17,33,48,76,47,73,48,80,70,66,48,56,44,65,49,100,74,46,24,35,34,41,31,16,61,50,61,65,48,74,51,68,40,46,50,49,61,84,89,84,76,42,30,43,56,75,11,38,43,85,63,62,54,74,52,81,76,77,89,71,57,69,46,18,70,73,64,74,70,55,75,85,55,51,74,71,68,76,73,111